Protein AF-A0A9D5PBF5-F1 (afdb_monomer_lite)

pLDDT: mean 70.8, std 23.13, range [36.34, 98.25]

Secondary structure (DSSP, 8-state):
-HHHHHHHHHHHT--HHHHHHHHT--HHHHHHHHTTSSPPPHHHHHHHHHH-TTB-HHHHHH--S-SBTTS-S--------------------------------------------------------------PPPP-S----------HHHHHHHHHTSHHHHHHHHHHHGGGT----EEEEEPTTS-EEEEE----

Structure (mmCIF, N/CA/C/O backbone):
data_AF-A0A9D5PBF5-F1
#
_entry.id   AF-A0A9D5PBF5-F1
#
loop_
_atom_site.group_PDB
_atom_site.id
_atom_site.type_symbol
_atom_site.label_atom_id
_atom_site.label_alt_id
_atom_site.label_comp_id
_atom_site.label_asym_id
_atom_site.label_entity_id
_atom_site.label_seq_id
_atom_site.pdbx_PDB_ins_code
_atom_site.Cartn_x
_atom_site.Cartn_y
_atom_site.Cartn_z
_atom_site.occupancy
_atom_site.B_iso_or_equiv
_atom_site.auth_seq_id
_atom_site.auth_comp_id
_atom_site.auth_asym_id
_atom_site.auth_atom_id
_atom_site.pdbx_PDB_model_num
ATOM 1 N N . MET A 1 1 ? 0.845 6.281 3.495 1.00 92.75 1 MET A N 1
ATOM 2 C CA . MET A 1 1 ? 1.255 4.920 3.068 1.00 92.75 1 MET A CA 1
ATOM 3 C C . MET A 1 1 ? 2.709 4.617 3.415 1.00 92.75 1 MET A C 1
ATOM 5 O O . MET A 1 1 ? 2.925 3.655 4.137 1.00 92.75 1 MET A O 1
ATOM 9 N N . LYS A 1 2 ? 3.688 5.425 2.970 1.00 95.25 2 LYS A N 1
ATOM 10 C CA . LYS A 1 2 ? 5.119 5.223 3.287 1.00 95.25 2 LYS A CA 1
ATOM 11 C C . LYS A 1 2 ? 5.395 4.973 4.778 1.00 95.25 2 LYS A C 1
ATOM 13 O O . LYS A 1 2 ? 6.099 4.031 5.113 1.00 95.25 2 LYS A O 1
ATOM 18 N N . ASP A 1 3 ? 4.752 5.735 5.666 1.00 96.38 3 ASP A N 1
ATOM 19 C CA . ASP A 1 3 ? 4.975 5.634 7.115 1.00 96.38 3 ASP A CA 1
ATOM 20 C C . ASP A 1 3 ? 4.458 4.305 7.678 1.00 96.38 3 ASP A C 1
ATOM 22 O O . ASP A 1 3 ? 5.013 3.763 8.626 1.00 96.38 3 ASP A O 1
ATOM 26 N N . ARG A 1 4 ? 3.426 3.733 7.048 1.00 97.06 4 ARG A N 1
ATOM 27 C CA . ARG A 1 4 ? 2.894 2.414 7.405 1.00 97.06 4 ARG A CA 1
ATOM 28 C C . ARG A 1 4 ? 3.836 1.302 6.963 1.00 97.06 4 ARG A C 1
ATOM 30 O O . ARG A 1 4 ? 4.100 0.407 7.750 1.00 97.06 4 ARG A O 1
ATOM 37 N N . ILE A 1 5 ? 4.402 1.401 5.757 1.00 97.50 5 ILE A N 1
ATOM 38 C CA . ILE A 1 5 ? 5.440 0.470 5.281 1.00 97.50 5 ILE A CA 1
ATOM 39 C C . ILE A 1 5 ? 6.661 0.528 6.204 1.00 97.50 5 ILE A C 1
ATOM 41 O O . ILE A 1 5 ? 7.151 -0.512 6.634 1.00 97.50 5 ILE A O 1
ATOM 45 N N . LYS A 1 6 ? 7.094 1.737 6.580 1.00 97.25 6 LYS A N 1
ATOM 46 C CA . LYS A 1 6 ? 8.179 1.929 7.547 1.00 97.25 6 LYS A CA 1
ATOM 47 C C . LYS A 1 6 ? 7.865 1.266 8.889 1.00 97.25 6 LYS A C 1
ATOM 49 O O . LYS A 1 6 ? 8.702 0.560 9.433 1.00 97.25 6 LYS A O 1
ATOM 54 N N . LYS A 1 7 ? 6.641 1.428 9.390 1.00 97.81 7 LYS A N 1
ATOM 55 C CA . LYS A 1 7 ? 6.214 0.826 10.657 1.00 97.81 7 LYS A CA 1
ATOM 56 C C . LYS A 1 7 ? 6.132 -0.704 10.599 1.00 97.81 7 LYS A C 1
ATOM 58 O O . LYS A 1 7 ? 6.467 -1.353 11.582 1.00 97.81 7 LYS A O 1
ATOM 63 N N . ILE A 1 8 ? 5.748 -1.287 9.460 1.00 97.88 8 ILE A N 1
ATOM 64 C CA . ILE A 1 8 ? 5.826 -2.744 9.233 1.00 97.88 8 ILE A CA 1
ATOM 65 C C . ILE A 1 8 ? 7.289 -3.203 9.247 1.00 97.88 8 ILE A C 1
ATOM 67 O O . ILE A 1 8 ? 7.615 -4.197 9.894 1.00 97.88 8 ILE A O 1
ATOM 71 N N . GLN A 1 9 ? 8.185 -2.461 8.591 1.00 97.00 9 GLN A N 1
ATOM 72 C CA . GLN A 1 9 ? 9.617 -2.756 8.621 1.00 97.00 9 GLN A CA 1
ATOM 73 C C . GLN A 1 9 ? 10.169 -2.712 10.055 1.00 97.00 9 GLN A C 1
ATOM 75 O O . GLN A 1 9 ? 10.830 -3.657 10.481 1.00 97.00 9 GLN A O 1
ATOM 80 N N . GLU A 1 10 ? 9.862 -1.660 10.813 1.00 97.31 10 GLU A N 1
ATOM 81 C CA . GLU A 1 10 ? 10.272 -1.513 12.216 1.00 97.31 10 GLU A CA 1
ATOM 82 C C . GLU A 1 10 ? 9.716 -2.646 13.091 1.00 97.31 10 GLU A C 1
ATOM 84 O O . GLU A 1 10 ? 10.466 -3.250 13.854 1.00 97.31 10 GLU A O 1
ATOM 89 N N . TYR A 1 11 ? 8.435 -2.996 12.925 1.00 96.81 11 TYR A N 1
ATOM 90 C CA . TYR A 1 11 ? 7.797 -4.123 13.614 1.00 96.81 11 TYR A CA 1
ATOM 91 C C . TYR A 1 11 ? 8.493 -5.459 13.327 1.00 96.81 11 TYR A C 1
ATOM 93 O O . TYR A 1 11 ? 8.687 -6.263 14.234 1.00 96.81 11 TYR A O 1
ATOM 101 N N . SER A 1 12 ? 8.918 -5.680 12.080 1.00 95.75 12 SER A N 1
ATOM 102 C CA . SER A 1 12 ? 9.619 -6.907 11.692 1.00 95.75 12 SER A CA 1
ATOM 103 C C . SER A 1 12 ? 11.037 -7.022 12.272 1.00 95.75 12 SER A C 1
ATOM 105 O O . SER A 1 12 ? 11.624 -8.103 12.228 1.00 95.75 12 SER A O 1
ATOM 107 N N . GLY A 1 13 ? 11.615 -5.919 12.767 1.00 96.88 13 GLY A N 1
ATOM 108 C CA . GLY A 1 13 ? 13.002 -5.863 13.239 1.00 96.88 13 GLY A CA 1
ATOM 109 C C . GLY A 1 13 ? 14.053 -6.054 12.137 1.00 96.88 13 GLY A C 1
ATOM 110 O O . GLY A 1 13 ? 15.227 -6.267 12.437 1.00 96.88 13 GLY A O 1
ATOM 111 N N . LEU A 1 14 ? 13.657 -6.004 10.861 1.00 96.62 14 LEU A N 1
ATOM 112 C CA . LEU A 1 14 ? 14.542 -6.259 9.727 1.00 96.62 14 LEU A CA 1
ATOM 113 C C . LEU A 1 14 ? 15.209 -4.973 9.226 1.00 96.62 14 LEU A C 1
ATOM 115 O O . LEU A 1 14 ? 14.581 -3.919 9.082 1.00 96.62 14 LEU A O 1
ATOM 119 N N . SER A 1 15 ? 16.489 -5.081 8.862 1.00 96.94 15 SER A N 1
ATOM 120 C CA . SER A 1 15 ? 17.160 -4.027 8.097 1.00 96.94 15 SER A CA 1
ATOM 121 C C . SER A 1 15 ? 16.508 -3.867 6.719 1.00 96.94 15 SER A C 1
ATOM 123 O O . SER A 1 15 ? 15.856 -4.783 6.214 1.00 96.94 15 SER A O 1
ATOM 125 N N . LEU A 1 16 ? 16.694 -2.707 6.080 1.00 95.94 16 LEU A N 1
ATOM 126 C CA . LEU A 1 16 ? 16.045 -2.396 4.800 1.00 95.94 16 LEU A CA 1
ATOM 127 C C . LEU A 1 16 ? 16.338 -3.448 3.721 1.00 95.94 16 LEU A C 1
ATOM 129 O O . LEU A 1 16 ? 15.433 -3.865 3.005 1.00 95.94 16 LEU A O 1
ATOM 133 N N . GLY A 1 17 ? 17.597 -3.883 3.622 1.00 97.00 17 GLY A N 1
ATOM 134 C CA . GLY A 1 17 ? 18.015 -4.891 2.649 1.00 97.00 17 GLY A CA 1
ATOM 135 C C . GLY A 1 17 ? 17.362 -6.248 2.905 1.00 97.00 17 GLY A C 1
ATOM 136 O O . GLY A 1 17 ? 16.846 -6.862 1.979 1.00 97.00 17 GLY A O 1
ATOM 137 N N . VAL A 1 18 ? 17.305 -6.685 4.167 1.00 98.06 18 VAL A N 1
ATOM 138 C CA . VAL A 1 18 ? 16.679 -7.967 4.525 1.00 98.06 18 VAL A CA 1
ATOM 139 C C . VAL A 1 18 ? 15.167 -7.915 4.318 1.00 98.06 18 VAL A C 1
ATOM 141 O O . VAL A 1 18 ? 14.587 -8.864 3.798 1.00 98.06 18 VAL A O 1
ATOM 144 N N . PHE A 1 19 ? 14.526 -6.797 4.660 1.00 98.25 19 PHE A N 1
ATOM 145 C CA . PHE A 1 19 ? 13.102 -6.585 4.411 1.00 98.25 19 PHE A CA 1
ATOM 146 C C . PHE A 1 19 ? 12.776 -6.620 2.911 1.00 98.25 19 PHE A C 1
ATOM 148 O O . PHE A 1 19 ? 11.822 -7.277 2.495 1.00 98.25 19 PHE A O 1
ATOM 155 N N . ALA A 1 20 ? 13.591 -5.952 2.092 1.00 98.06 20 ALA A N 1
ATOM 156 C CA . ALA A 1 20 ? 13.472 -5.949 0.638 1.00 98.06 20 ALA A CA 1
ATOM 157 C C . ALA A 1 20 ? 13.586 -7.372 0.062 1.00 98.06 20 ALA A C 1
ATOM 159 O O . ALA A 1 20 ? 12.698 -7.814 -0.666 1.00 98.06 20 ALA A O 1
ATOM 160 N N . SER A 1 21 ? 14.608 -8.127 0.474 1.00 97.88 21 SER A N 1
ATOM 161 C CA . SER A 1 21 ? 14.778 -9.524 0.062 1.00 97.88 21 SER A CA 1
ATOM 162 C C . SER A 1 21 ? 13.612 -10.409 0.503 1.00 97.88 21 SER A C 1
ATOM 164 O O . SER A 1 21 ? 13.110 -11.194 -0.296 1.00 97.88 21 SER A O 1
ATOM 166 N N . ARG A 1 22 ? 13.140 -10.259 1.748 1.00 97.81 22 ARG A N 1
ATOM 167 C CA . ARG A 1 22 ? 12.042 -11.069 2.298 1.00 97.81 22 ARG A CA 1
ATOM 168 C C . ARG A 1 22 ? 10.712 -10.817 1.587 1.00 97.81 22 ARG A C 1
ATOM 170 O O . ARG A 1 22 ? 9.952 -11.754 1.396 1.00 97.81 22 ARG A O 1
ATOM 177 N N . THR A 1 23 ? 10.457 -9.573 1.190 1.00 97.69 23 THR A N 1
ATOM 178 C CA . THR A 1 23 ? 9.247 -9.178 0.447 1.00 97.69 23 THR A CA 1
ATOM 179 C C . THR A 1 23 ? 9.376 -9.356 -1.068 1.00 97.69 23 THR A C 1
ATOM 181 O O . THR A 1 23 ? 8.413 -9.137 -1.795 1.00 97.69 23 THR A O 1
ATOM 184 N N . GLY A 1 24 ? 10.558 -9.706 -1.587 1.00 97.19 24 GLY A N 1
ATOM 185 C CA . GLY A 1 24 ? 10.801 -9.783 -3.033 1.00 97.19 24 GLY A CA 1
ATOM 186 C C . GLY A 1 24 ? 10.726 -8.423 -3.747 1.00 97.19 24 GLY A C 1
ATOM 187 O O . GLY A 1 24 ? 10.471 -8.358 -4.953 1.00 97.19 24 GLY A O 1
ATOM 188 N N . ILE A 1 25 ? 10.924 -7.323 -3.016 1.00 97.31 25 ILE A N 1
ATOM 189 C CA . ILE A 1 25 ? 10.938 -5.955 -3.547 1.00 97.31 25 ILE A CA 1
ATOM 190 C C . ILE A 1 25 ? 12.392 -5.505 -3.688 1.00 97.31 25 ILE A C 1
ATOM 192 O O . ILE A 1 25 ? 13.212 -5.716 -2.802 1.00 97.31 25 ILE A O 1
ATOM 196 N N . LYS A 1 26 ? 12.741 -4.822 -4.784 1.00 97.12 26 LYS A N 1
ATOM 197 C CA . LYS A 1 26 ? 14.093 -4.263 -4.951 1.00 97.12 26 LYS A CA 1
ATOM 198 C C . LYS A 1 26 ? 14.381 -3.221 -3.862 1.00 97.12 26 LYS A C 1
ATOM 200 O O . LYS A 1 26 ? 13.619 -2.265 -3.712 1.00 97.12 26 LYS A O 1
ATOM 205 N N . ALA A 1 27 ? 15.523 -3.333 -3.178 1.00 95.81 27 ALA A N 1
ATOM 206 C CA . ALA A 1 27 ? 15.908 -2.424 -2.091 1.00 95.81 27 ALA A CA 1
ATOM 207 C C . ALA A 1 27 ? 15.919 -0.941 -2.510 1.00 95.81 27 ALA A C 1
ATOM 209 O O . ALA A 1 27 ? 15.467 -0.082 -1.756 1.00 95.81 27 ALA A O 1
ATOM 210 N N . ALA A 1 28 ? 16.353 -0.638 -3.740 1.00 95.94 28 ALA A N 1
ATOM 211 C CA . ALA A 1 28 ? 16.300 0.717 -4.293 1.00 95.94 28 ALA A CA 1
ATOM 212 C C . ALA A 1 28 ? 14.859 1.253 -4.389 1.00 95.94 28 ALA A C 1
ATOM 214 O O . ALA A 1 28 ? 14.584 2.376 -3.970 1.00 95.94 28 ALA A O 1
ATOM 215 N N . SER A 1 29 ? 13.920 0.432 -4.874 1.00 95.81 29 SER A N 1
ATOM 216 C CA . SER A 1 29 ? 12.499 0.798 -4.965 1.00 95.81 29 SER A CA 1
ATOM 217 C C . SER A 1 29 ? 11.922 1.101 -3.583 1.00 95.81 29 SER A C 1
ATOM 219 O O . SER A 1 29 ? 11.320 2.157 -3.374 1.00 95.81 29 SER A O 1
ATOM 221 N N . LEU A 1 30 ? 12.197 0.227 -2.612 1.00 96.56 30 LEU A N 1
ATOM 222 C CA . LEU A 1 30 ? 11.758 0.405 -1.234 1.00 96.56 30 LEU A CA 1
ATOM 223 C C . LEU A 1 30 ? 12.365 1.668 -0.595 1.00 96.56 30 LEU A C 1
ATOM 225 O O . LEU A 1 30 ? 11.650 2.437 0.044 1.00 96.56 30 LEU A O 1
ATOM 229 N N . SER A 1 31 ? 13.650 1.944 -0.836 1.00 96.25 31 SER A N 1
ATOM 230 C CA . SER A 1 31 ? 14.322 3.170 -0.380 1.00 96.25 31 SER A CA 1
ATOM 231 C C . SER A 1 31 ? 13.666 4.437 -0.945 1.00 96.25 31 SER A C 1
ATOM 233 O O . SER A 1 31 ? 13.383 5.381 -0.203 1.00 96.25 31 SER A O 1
ATOM 235 N N . HIS A 1 32 ? 13.342 4.462 -2.242 1.00 95.88 32 HIS A N 1
ATOM 236 C CA . HIS A 1 32 ? 12.643 5.600 -2.852 1.00 95.88 32 HIS A CA 1
ATOM 237 C C . HIS A 1 32 ? 11.238 5.817 -2.271 1.00 95.88 32 HIS A C 1
ATOM 239 O O . HIS A 1 32 ? 10.829 6.969 -2.094 1.00 95.88 32 HIS A O 1
ATOM 245 N N . ILE A 1 33 ? 10.523 4.736 -1.941 1.00 96.75 33 ILE A N 1
ATOM 246 C CA . ILE A 1 33 ? 9.205 4.794 -1.289 1.00 96.75 33 ILE A CA 1
ATOM 247 C C . ILE A 1 33 ? 9.321 5.369 0.126 1.00 96.75 33 ILE A C 1
ATOM 249 O O . ILE A 1 33 ? 8.579 6.285 0.487 1.00 96.75 33 ILE A O 1
ATOM 253 N N . LEU A 1 34 ? 10.267 4.873 0.927 1.00 95.25 34 LEU A N 1
ATOM 254 C CA . LEU A 1 34 ? 10.452 5.323 2.311 1.00 95.25 34 LEU A CA 1
ATOM 255 C C . LEU A 1 34 ? 10.921 6.780 2.393 1.00 95.25 34 LEU A C 1
ATOM 257 O O . LEU A 1 34 ? 10.477 7.521 3.270 1.00 95.25 34 LEU A O 1
ATOM 261 N N . ASN A 1 35 ? 11.724 7.224 1.424 1.00 95.12 35 ASN A N 1
ATOM 262 C CA . ASN A 1 35 ? 12.129 8.624 1.288 1.00 95.12 35 ASN A CA 1
ATOM 263 C C . ASN A 1 35 ? 11.031 9.520 0.684 1.00 95.12 35 ASN A C 1
ATOM 265 O O . ASN A 1 35 ? 11.213 10.730 0.570 1.00 95.12 35 ASN A O 1
ATOM 269 N N . GLY A 1 36 ? 9.881 8.954 0.302 1.00 90.88 36 GLY A N 1
ATOM 270 C CA . GLY A 1 36 ? 8.733 9.699 -0.213 1.00 90.88 36 GLY A CA 1
ATOM 271 C C . GLY A 1 36 ? 8.911 10.256 -1.624 1.00 90.88 36 GLY A C 1
ATOM 272 O O . GLY A 1 36 ? 8.131 11.115 -2.023 1.00 90.88 36 GLY A O 1
ATOM 273 N N . ARG A 1 37 ? 9.910 9.779 -2.378 1.00 87.62 37 ARG A N 1
ATOM 274 C CA . ARG A 1 37 ? 10.076 10.147 -3.793 1.00 87.62 37 ARG A CA 1
ATOM 275 C C . ARG A 1 37 ? 9.047 9.436 -4.670 1.00 87.62 37 ARG A C 1
ATOM 277 O O . ARG A 1 37 ? 8.603 10.009 -5.656 1.00 87.62 37 ARG A O 1
ATOM 284 N N . ASN A 1 38 ? 8.637 8.228 -4.266 1.00 89.62 38 ASN A N 1
ATOM 285 C CA . ASN A 1 38 ? 7.687 7.395 -4.997 1.00 89.62 38 ASN A CA 1
ATOM 286 C C . ASN A 1 38 ? 6.535 6.941 -4.089 1.00 89.62 38 ASN A C 1
ATOM 288 O O . ASN A 1 38 ? 6.735 6.652 -2.908 1.00 89.62 38 ASN A O 1
ATOM 292 N N . ASN A 1 39 ? 5.341 6.798 -4.667 1.00 93.00 39 ASN A N 1
ATOM 293 C CA . ASN A 1 39 ? 4.255 6.058 -4.031 1.00 93.00 39 ASN A CA 1
ATOM 294 C C . ASN A 1 39 ? 4.450 4.550 -4.263 1.00 93.00 39 ASN A C 1
ATOM 296 O O . ASN A 1 39 ? 4.899 4.158 -5.342 1.00 93.00 39 ASN A O 1
ATOM 300 N N . PRO A 1 40 ? 4.124 3.696 -3.280 1.00 95.00 40 PRO A N 1
ATOM 301 C CA . PRO A 1 40 ? 4.165 2.255 -3.482 1.00 95.00 40 PRO A CA 1
ATOM 302 C C . PRO A 1 40 ? 3.095 1.836 -4.495 1.00 95.00 40 PRO A C 1
ATOM 304 O O . PRO A 1 40 ? 1.958 2.306 -4.431 1.00 95.00 40 PRO A O 1
ATOM 307 N N . SER A 1 41 ? 3.467 0.950 -5.417 1.00 96.12 41 SER A N 1
ATOM 308 C CA . SER A 1 41 ? 2.527 0.317 -6.342 1.00 96.12 41 SER A CA 1
ATOM 309 C C . SER A 1 41 ? 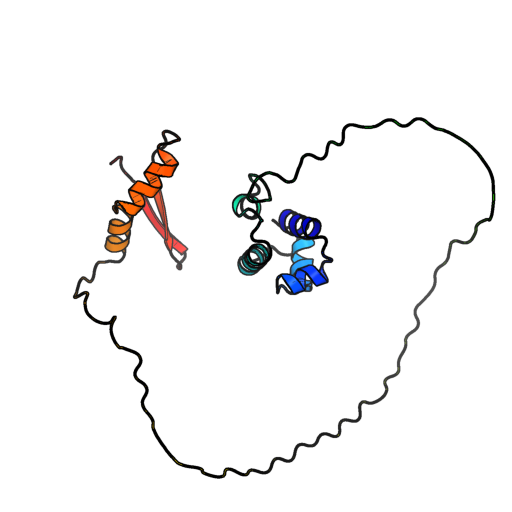1.651 -0.708 -5.619 1.00 96.12 41 SER A C 1
ATOM 311 O O . SER A 1 41 ? 1.953 -1.126 -4.498 1.00 96.12 41 SER A O 1
ATOM 313 N N . LEU A 1 42 ? 0.586 -1.157 -6.286 1.00 96.19 42 LEU A N 1
ATOM 314 C CA . LEU A 1 42 ? -0.234 -2.258 -5.786 1.00 96.19 42 LEU A CA 1
ATOM 315 C C . LEU A 1 42 ? 0.604 -3.524 -5.564 1.00 96.19 42 LEU A C 1
ATOM 317 O O . LEU A 1 42 ? 0.518 -4.105 -4.494 1.00 96.19 42 LEU A O 1
ATOM 321 N N . ASP A 1 43 ? 1.470 -3.893 -6.514 1.00 96.81 43 ASP A N 1
ATOM 322 C CA . ASP A 1 43 ? 2.366 -5.057 -6.393 1.00 96.81 43 ASP A CA 1
ATOM 323 C C . ASP A 1 43 ? 3.240 -4.992 -5.129 1.00 96.81 43 ASP A C 1
ATOM 325 O O . ASP A 1 43 ? 3.353 -5.968 -4.394 1.00 96.81 43 ASP A O 1
ATOM 329 N N . VAL A 1 44 ? 3.793 -3.815 -4.811 1.00 97.12 44 VAL A N 1
ATOM 330 C CA . VAL A 1 44 ? 4.561 -3.608 -3.573 1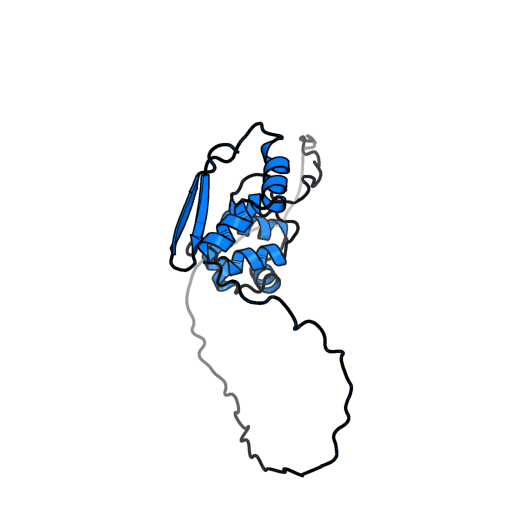.00 97.12 44 VAL A CA 1
ATOM 331 C C . VAL A 1 44 ? 3.694 -3.845 -2.338 1.00 97.12 44 VAL A C 1
ATOM 333 O O . VAL A 1 44 ? 4.115 -4.516 -1.399 1.00 97.12 44 VAL A O 1
ATOM 336 N N . VAL A 1 45 ? 2.488 -3.283 -2.328 1.00 97.31 45 VAL A N 1
ATOM 337 C CA . VAL A 1 45 ? 1.552 -3.414 -1.208 1.00 97.31 45 VAL A CA 1
ATOM 338 C C . VAL A 1 45 ? 1.115 -4.874 -1.024 1.00 97.31 45 VAL A C 1
ATOM 340 O O . VAL A 1 45 ? 1.115 -5.359 0.106 1.00 97.31 45 VAL A O 1
ATOM 343 N N . MET A 1 46 ? 0.824 -5.582 -2.117 1.00 97.69 46 MET A N 1
ATOM 344 C CA . MET A 1 46 ? 0.466 -7.004 -2.114 1.00 97.69 46 MET A CA 1
ATOM 345 C C . MET A 1 46 ? 1.608 -7.865 -1.581 1.00 97.69 46 MET A C 1
ATOM 347 O O . MET A 1 46 ? 1.407 -8.582 -0.608 1.00 97.69 46 MET A O 1
ATOM 351 N N . LYS A 1 47 ? 2.826 -7.710 -2.111 1.00 98.06 47 LYS A N 1
ATOM 352 C CA . LYS A 1 47 ? 4.012 -8.454 -1.652 1.00 98.06 47 LYS A CA 1
ATOM 353 C C . LYS A 1 47 ? 4.304 -8.268 -0.168 1.00 98.06 47 LYS A C 1
ATOM 355 O O . LYS A 1 47 ? 4.649 -9.221 0.531 1.00 98.06 47 LYS A O 1
ATOM 360 N N . ILE A 1 48 ? 4.158 -7.041 0.333 1.00 97.88 48 ILE A N 1
ATOM 361 C CA . ILE A 1 48 ? 4.315 -6.767 1.765 1.00 97.88 48 ILE A CA 1
ATOM 362 C C . ILE A 1 48 ? 3.250 -7.528 2.564 1.00 97.88 48 ILE A C 1
ATOM 364 O O . ILE A 1 48 ? 3.600 -8.195 3.532 1.00 97.88 48 ILE A O 1
ATOM 368 N N . HIS A 1 49 ? 1.979 -7.468 2.166 1.00 96.62 49 HIS A N 1
ATOM 369 C CA . HIS A 1 49 ? 0.906 -8.150 2.894 1.00 96.62 49 HIS A CA 1
ATOM 370 C C . HIS A 1 49 ? 0.993 -9.683 2.794 1.00 96.62 49 HIS A C 1
ATOM 372 O O . HIS A 1 49 ? 0.698 -10.381 3.758 1.00 96.62 49 HIS A O 1
ATOM 378 N N . GLU A 1 50 ? 1.430 -10.227 1.660 1.00 97.31 50 GLU A N 1
ATOM 379 C CA . GLU A 1 50 ? 1.706 -11.662 1.499 1.00 97.31 50 GLU A CA 1
ATOM 380 C C . GLU A 1 50 ? 2.824 -12.131 2.441 1.00 97.31 50 GLU A C 1
ATOM 382 O O . GLU A 1 50 ? 2.763 -13.232 2.983 1.00 97.31 50 GLU A O 1
ATOM 387 N N . THR A 1 51 ? 3.824 -11.276 2.674 1.00 97.88 51 THR A N 1
ATOM 388 C CA . THR A 1 51 ? 4.946 -11.564 3.581 1.00 97.88 51 THR A CA 1
ATOM 389 C C . THR A 1 51 ? 4.568 -11.416 5.059 1.00 97.88 51 THR A C 1
ATOM 391 O O . THR A 1 51 ? 5.127 -12.119 5.903 1.00 97.88 51 THR A O 1
ATOM 394 N N . PHE A 1 52 ? 3.643 -10.503 5.371 1.00 97.12 52 PHE A N 1
ATOM 395 C CA . PHE A 1 52 ? 3.183 -10.180 6.726 1.00 97.12 52 PHE A CA 1
ATOM 396 C C . PHE A 1 52 ? 1.642 -10.255 6.808 1.00 97.12 52 PHE A C 1
ATOM 398 O O . PHE A 1 52 ? 0.979 -9.217 6.919 1.00 97.12 52 PHE A O 1
ATOM 405 N N . PRO A 1 53 ? 1.046 -11.463 6.731 1.00 96.25 53 PRO A N 1
ATOM 406 C CA . PRO A 1 53 ? -0.411 -11.655 6.706 1.00 96.25 53 PRO A CA 1
ATOM 407 C C . PRO A 1 53 ? -1.115 -11.256 8.015 1.00 96.25 53 PRO A C 1
ATOM 409 O O . PRO A 1 53 ? -2.339 -11.105 8.060 1.00 96.25 53 PRO A O 1
ATOM 412 N N . GLU A 1 54 ? -0.359 -11.071 9.096 1.00 96.44 54 GLU A N 1
ATOM 413 C CA . GLU A 1 54 ? -0.840 -10.524 10.360 1.00 96.44 54 GLU A CA 1
ATOM 414 C C . GLU A 1 54 ? -1.203 -9.032 10.277 1.00 96.44 54 GLU A C 1
ATOM 416 O O . GLU A 1 54 ? -1.900 -8.533 11.162 1.00 96.44 54 GLU A O 1
ATOM 421 N N . ILE A 1 55 ? -0.767 -8.313 9.238 1.00 97.12 55 ILE A N 1
ATOM 422 C CA . ILE A 1 55 ? -1.083 -6.895 9.045 1.00 97.12 55 ILE A CA 1
ATOM 423 C C . ILE A 1 55 ? -2.523 -6.730 8.544 1.00 97.12 55 ILE A C 1
ATOM 425 O O . ILE A 1 55 ? -2.987 -7.427 7.650 1.00 97.12 55 ILE A O 1
ATOM 429 N N . SER A 1 56 ? -3.248 -5.762 9.098 1.00 97.50 56 SER A N 1
ATOM 430 C CA . SER A 1 56 ? -4.596 -5.416 8.650 1.00 97.50 56 SER A CA 1
ATOM 431 C C . SER A 1 56 ? -4.579 -4.666 7.326 1.00 97.50 56 SER A C 1
ATOM 433 O O . SER A 1 56 ? -3.954 -3.607 7.205 1.00 97.50 56 SER A O 1
ATOM 435 N N . TRP A 1 57 ? -5.360 -5.157 6.360 1.00 96.00 57 TRP A N 1
ATOM 436 C CA . TRP A 1 57 ? -5.637 -4.445 5.113 1.00 96.00 57 TR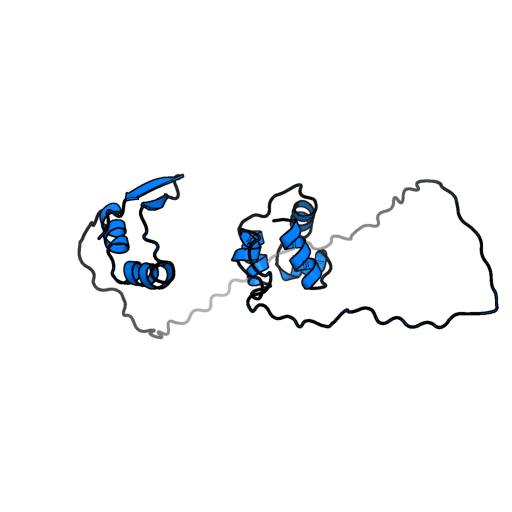P A CA 1
ATOM 437 C C . TRP A 1 57 ? -6.259 -3.069 5.352 1.00 96.00 57 TRP A C 1
ATOM 439 O O . TRP A 1 57 ? -5.892 -2.102 4.685 1.00 96.00 57 TRP A O 1
ATOM 449 N N . GLU A 1 58 ? -7.172 -2.958 6.320 1.00 95.81 58 GLU A N 1
ATOM 450 C CA . GLU A 1 58 ? -7.834 -1.693 6.639 1.00 95.81 58 GLU A CA 1
ATOM 451 C C . GLU A 1 58 ? -6.809 -0.649 7.100 1.00 95.81 58 GLU A C 1
ATOM 453 O O . GLU A 1 58 ? -6.755 0.476 6.586 1.00 95.81 58 GLU A O 1
ATOM 458 N N . TRP A 1 59 ? -5.919 -1.058 8.004 1.00 97.25 59 TRP A N 1
ATOM 459 C CA . TRP A 1 59 ? -4.852 -0.197 8.488 1.00 97.25 59 TRP A CA 1
ATOM 460 C C . TRP A 1 59 ? -3.841 0.122 7.387 1.00 97.25 59 TRP A C 1
ATOM 462 O O . TRP A 1 59 ? -3.465 1.285 7.200 1.00 97.25 59 TRP A O 1
ATOM 472 N N . MET A 1 60 ? -3.434 -0.877 6.606 1.00 96.75 60 MET A N 1
ATOM 473 C CA . MET A 1 60 ? -2.445 -0.702 5.550 1.00 96.75 60 MET A CA 1
ATOM 474 C C . MET A 1 60 ? -2.942 0.219 4.433 1.00 96.75 60 MET A C 1
ATOM 476 O O . MET A 1 60 ? -2.172 1.055 3.958 1.00 96.75 60 MET A O 1
ATOM 480 N N . LEU A 1 61 ? -4.214 0.134 4.039 1.00 95.06 61 LEU A N 1
ATOM 481 C CA . LEU A 1 61 ? -4.775 0.932 2.946 1.00 95.06 61 LEU A CA 1
ATOM 482 C C . LEU A 1 61 ? -5.279 2.290 3.434 1.00 95.06 61 LEU A C 1
ATOM 484 O O . LEU A 1 61 ? -4.794 3.338 2.985 1.00 95.06 61 LEU A O 1
ATOM 488 N N . TYR A 1 62 ? -6.168 2.287 4.424 1.00 94.88 62 TYR A N 1
ATOM 489 C CA . TYR A 1 62 ? -6.897 3.478 4.870 1.00 94.88 62 TYR A CA 1
ATOM 490 C C . TYR A 1 62 ? -6.266 4.141 6.091 1.00 94.88 62 TYR A C 1
ATOM 492 O O . TYR A 1 62 ? -6.411 5.345 6.277 1.00 94.88 62 TYR A O 1
ATOM 500 N N . GLY A 1 63 ? -5.465 3.405 6.866 1.00 93.75 63 GLY A N 1
ATOM 501 C CA . GLY A 1 63 ? -4.782 3.958 8.045 1.00 93.75 63 GLY A CA 1
ATOM 502 C C . GLY A 1 63 ? -5.691 4.025 9.258 1.00 93.75 63 GLY A C 1
ATOM 503 O O . GLY A 1 63 ? -5.359 4.693 10.233 1.00 93.75 63 GLY A O 1
ATOM 504 N N . THR A 1 64 ? -6.830 3.345 9.184 1.00 93.50 64 THR A N 1
ATOM 505 C CA . THR A 1 64 ? -7.815 3.224 10.248 1.00 93.50 64 THR A CA 1
ATOM 506 C C . THR A 1 64 ? -7.683 1.863 10.924 1.00 93.50 64 THR A C 1
ATOM 508 O O . THR A 1 64 ? -7.165 0.911 10.345 1.00 93.50 64 THR A O 1
ATOM 511 N N . GLY A 1 65 ? -8.121 1.774 12.178 1.00 93.56 65 GLY A N 1
ATOM 512 C CA . GLY A 1 65 ? -8.049 0.534 12.948 1.00 93.56 65 GLY A CA 1
ATOM 513 C C . GLY A 1 65 ? -6.647 0.190 13.461 1.00 93.56 65 GLY A C 1
ATOM 514 O O . GLY A 1 65 ? -5.752 1.037 13.538 1.00 93.56 65 GLY A O 1
ATOM 515 N N . THR A 1 66 ? -6.477 -1.065 13.875 1.00 95.38 66 THR A N 1
ATOM 516 C CA . THR A 1 66 ? -5.225 -1.595 14.428 1.00 95.38 66 THR A CA 1
ATOM 517 C C . THR A 1 66 ? -4.331 -2.153 13.330 1.00 95.38 66 THR A C 1
ATOM 519 O O . THR A 1 66 ? -4.812 -2.740 12.367 1.00 95.38 66 THR A O 1
ATOM 522 N N . MET A 1 67 ? -3.013 -2.017 13.501 1.00 95.69 67 MET A N 1
ATOM 523 C CA . MET A 1 67 ? -2.034 -2.543 12.545 1.00 95.69 67 MET A CA 1
ATOM 524 C C . MET A 1 67 ? -2.116 -4.061 12.391 1.00 95.69 67 MET A C 1
ATOM 526 O O . MET A 1 67 ? -1.967 -4.546 11.279 1.00 95.69 67 MET A O 1
ATOM 530 N N . LEU A 1 68 ? -2.353 -4.791 13.483 1.00 96.50 68 LEU A N 1
ATOM 531 C CA . LEU A 1 68 ? -2.404 -6.250 13.492 1.00 96.50 68 LEU A CA 1
ATOM 532 C C . LEU A 1 68 ? -3.850 -6.761 13.505 1.00 96.50 68 LEU A C 1
ATOM 534 O O . LEU A 1 68 ? -4.703 -6.222 14.225 1.00 96.50 68 LEU A O 1
ATOM 538 N N . ASN A 1 69 ? -4.095 -7.827 12.746 1.00 89.62 69 ASN A N 1
ATOM 539 C CA . ASN A 1 69 ? -5.322 -8.617 12.744 1.00 89.62 69 ASN A CA 1
ATOM 540 C C . ASN A 1 69 ? -5.394 -9.403 14.062 1.00 89.62 69 ASN A C 1
ATOM 542 O O . ASN A 1 69 ? -4.745 -10.431 14.211 1.00 89.62 69 ASN A O 1
ATOM 546 N N . GLY A 1 70 ? -6.141 -8.896 15.048 1.00 79.81 70 GLY A N 1
ATOM 547 C CA . GLY A 1 70 ? -6.325 -9.579 16.338 1.00 79.81 70 GLY A CA 1
ATOM 548 C C . GLY A 1 70 ? -6.134 -8.719 17.585 1.00 79.81 70 GLY A C 1
ATOM 549 O O . GLY A 1 70 ? -6.398 -9.204 18.677 1.00 79.81 70 GLY A O 1
ATOM 550 N N . GLY A 1 71 ? -5.734 -7.449 17.451 1.00 61.81 71 GLY A N 1
ATOM 551 C CA . GLY A 1 71 ? -5.907 -6.435 18.501 1.00 61.81 71 GLY A CA 1
ATOM 552 C C . GLY A 1 71 ? -5.314 -6.732 19.887 1.00 61.81 71 GLY A C 1
ATOM 553 O O . GLY A 1 71 ? -5.739 -6.094 20.845 1.00 61.81 71 GLY A O 1
ATOM 554 N N . ASN A 1 72 ? -4.360 -7.657 20.027 1.00 49.50 72 ASN A N 1
ATOM 555 C CA . ASN A 1 72 ? -3.682 -7.891 21.300 1.00 49.50 72 ASN A CA 1
ATOM 556 C C . ASN A 1 72 ? -2.243 -8.364 21.062 1.00 49.50 72 ASN A C 1
ATOM 558 O O . ASN A 1 72 ? -1.973 -9.546 20.875 1.00 49.50 72 ASN A O 1
ATOM 562 N N . VAL A 1 73 ? -1.324 -7.403 21.020 1.00 49.81 73 VAL A N 1
ATOM 563 C CA . VAL A 1 73 ? 0.000 -7.611 21.602 1.00 49.81 73 VAL A CA 1
ATOM 564 C C . VAL A 1 73 ? -0.065 -6.908 22.944 1.00 49.81 73 VAL A C 1
ATOM 566 O O . VAL A 1 73 ? -0.494 -5.755 23.021 1.00 49.81 73 VAL A O 1
ATOM 569 N N . ASP A 1 74 ? 0.232 -7.666 23.983 1.00 43.69 74 ASP A N 1
ATOM 570 C CA . ASP A 1 74 ? -0.039 -7.357 25.372 1.00 43.69 74 ASP A CA 1
ATOM 571 C C . ASP A 1 74 ? 0.330 -5.920 25.765 1.00 43.69 74 ASP A C 1
ATOM 573 O O . ASP A 1 74 ? 1.401 -5.401 25.440 1.00 43.69 74 ASP A O 1
ATOM 577 N N . ASN A 1 75 ? -0.562 -5.297 26.540 1.00 44.03 75 ASN A N 1
ATOM 578 C CA . ASN A 1 75 ? -0.173 -4.268 27.494 1.00 44.03 75 ASN A CA 1
ATOM 579 C C . ASN A 1 75 ? 0.918 -4.865 28.396 1.00 44.03 75 ASN A C 1
ATOM 581 O O . ASN A 1 75 ? 0.616 -5.527 29.385 1.00 44.03 75 ASN A O 1
ATOM 585 N N . VAL A 1 76 ? 2.187 -4.630 28.068 1.00 43.59 76 VAL A N 1
ATOM 586 C CA . VAL A 1 76 ? 3.226 -4.598 29.091 1.00 43.59 76 VAL A CA 1
ATOM 587 C C . VAL A 1 76 ? 3.170 -3.200 29.678 1.00 43.59 76 VAL A C 1
ATOM 589 O O . VAL A 1 76 ? 3.568 -2.218 29.048 1.00 43.59 76 VAL A O 1
ATOM 592 N N . ASP A 1 77 ? 2.586 -3.139 30.870 1.00 45.00 77 ASP A N 1
ATOM 593 C CA . ASP A 1 77 ? 2.590 -2.004 31.775 1.00 45.00 77 ASP A CA 1
ATOM 594 C C . ASP A 1 77 ? 3.920 -1.246 31.722 1.00 45.00 77 ASP A C 1
ATOM 596 O O . ASP A 1 77 ? 4.950 -1.732 32.183 1.00 45.00 77 ASP A O 1
ATOM 600 N N . ASN A 1 78 ? 3.890 -0.013 31.223 1.00 45.62 78 ASN A N 1
ATOM 601 C CA . ASN A 1 78 ? 4.937 0.958 31.508 1.00 45.62 78 ASN A CA 1
ATOM 602 C C . ASN A 1 78 ? 4.311 2.135 32.258 1.00 45.62 78 ASN A C 1
ATOM 604 O O . ASN A 1 78 ? 4.140 3.241 31.744 1.00 45.62 78 ASN A O 1
ATOM 608 N N . LYS A 1 79 ? 3.921 1.855 33.507 1.00 39.47 79 LYS A N 1
ATOM 609 C CA . LYS A 1 79 ? 3.794 2.870 34.555 1.00 39.47 79 LYS A CA 1
ATOM 610 C C . LYS A 1 79 ? 5.184 3.047 35.199 1.00 39.47 79 LYS A C 1
ATOM 612 O O . LYS A 1 79 ? 5.879 2.049 35.380 1.00 39.47 79 LYS A O 1
ATOM 617 N N . PRO A 1 80 ? 5.612 4.276 35.543 1.00 45.03 80 PRO A N 1
ATOM 618 C CA . PRO A 1 80 ? 7.003 4.567 35.873 1.00 45.03 80 PRO A CA 1
ATOM 619 C C . PRO A 1 80 ? 7.366 3.949 37.223 1.00 45.03 80 PRO A C 1
ATOM 621 O O . PRO A 1 80 ? 6.717 4.246 38.227 1.00 45.03 80 PRO A O 1
ATOM 624 N N . VAL A 1 81 ? 8.407 3.120 37.257 1.00 40.62 81 VAL A N 1
ATOM 625 C CA . VAL A 1 81 ? 9.057 2.737 38.512 1.00 40.62 81 VAL A CA 1
ATOM 626 C C . VAL A 1 81 ? 10.202 3.711 38.748 1.00 40.62 81 VAL A C 1
ATOM 628 O O . VAL A 1 81 ? 11.254 3.643 38.117 1.00 40.62 81 VAL A O 1
ATOM 631 N N . GLU A 1 82 ? 9.956 4.649 39.658 1.00 45.94 82 GLU A N 1
ATOM 632 C CA . GLU A 1 82 ? 10.991 5.398 40.357 1.00 45.94 82 GLU A CA 1
ATOM 633 C C . GLU A 1 82 ? 11.897 4.417 41.110 1.00 45.94 82 GLU A C 1
ATOM 635 O O . GLU A 1 82 ? 11.454 3.704 42.010 1.00 45.94 82 GLU A O 1
ATOM 640 N N . SER A 1 83 ? 13.187 4.421 40.794 1.00 40.56 83 SER A N 1
ATOM 641 C CA . SER A 1 83 ? 14.214 3.881 41.680 1.00 40.56 83 SER A CA 1
ATOM 642 C C . SER A 1 83 ? 15.256 4.960 41.942 1.00 40.56 83 SER A C 1
ATOM 644 O O . SER A 1 83 ? 16.196 5.160 41.174 1.00 40.56 83 SER A O 1
ATOM 646 N N . ASN A 1 84 ? 15.051 5.663 43.054 1.00 41.88 84 ASN A N 1
ATOM 647 C CA . ASN A 1 84 ? 16.056 6.466 43.733 1.00 41.88 84 ASN A CA 1
ATOM 648 C C . ASN A 1 84 ? 17.180 5.557 44.250 1.00 41.88 84 ASN A C 1
ATOM 650 O O . ASN A 1 84 ? 16.975 4.901 45.265 1.00 41.88 84 ASN A O 1
ATOM 654 N N . ILE A 1 85 ? 18.364 5.573 43.630 1.00 38.38 85 ILE A N 1
ATOM 655 C CA . ILE A 1 85 ? 19.647 5.529 44.355 1.00 38.38 85 ILE A CA 1
ATOM 656 C C . ILE A 1 85 ? 20.668 6.374 43.570 1.00 38.38 85 ILE A C 1
ATOM 658 O O . ILE A 1 85 ? 21.002 6.075 42.428 1.00 38.38 85 ILE A O 1
ATOM 662 N N . ALA A 1 86 ? 21.200 7.407 44.214 1.00 40.06 86 ALA A N 1
ATOM 663 C CA . ALA A 1 86 ? 22.413 8.139 43.840 1.00 40.06 86 ALA A CA 1
ATOM 664 C C . ALA A 1 86 ? 23.300 8.247 45.105 1.00 40.06 86 ALA A C 1
ATOM 666 O O . ALA A 1 86 ? 22.747 8.118 46.200 1.00 40.06 86 ALA A O 1
ATOM 667 N N . PRO A 1 87 ? 24.592 8.646 45.051 1.00 50.12 87 PRO A N 1
ATOM 668 C CA . PRO A 1 87 ? 25.637 8.455 44.025 1.00 50.12 87 PRO A CA 1
ATOM 669 C C . PRO A 1 87 ? 27.041 8.058 44.601 1.00 50.12 87 PRO A C 1
ATOM 671 O O . PRO A 1 87 ? 27.254 8.078 45.810 1.00 50.12 87 PRO A O 1
ATOM 674 N N . SER A 1 88 ? 28.031 7.899 43.690 1.00 36.59 88 SER A N 1
ATOM 675 C CA . SER A 1 88 ? 29.482 8.260 43.818 1.00 36.59 88 SER A CA 1
ATOM 676 C C . SER A 1 88 ? 30.505 7.212 44.343 1.00 36.59 88 SER A C 1
ATOM 678 O O . SER A 1 88 ? 30.114 6.367 45.141 1.00 36.59 88 SER A O 1
ATOM 680 N N . PRO A 1 89 ? 31.848 7.345 44.116 1.00 51.09 89 PRO A N 1
ATOM 681 C CA . PRO A 1 89 ? 32.647 7.800 42.943 1.00 51.09 89 PRO A CA 1
ATOM 682 C C . PRO A 1 89 ? 33.931 6.953 42.629 1.00 51.09 89 PRO A C 1
ATOM 684 O O . PRO A 1 89 ? 34.345 6.118 43.425 1.00 51.09 89 PRO A O 1
ATOM 687 N N . ASN A 1 90 ? 34.641 7.352 41.548 1.00 41.84 90 ASN A N 1
ATOM 688 C CA . ASN A 1 90 ? 36.093 7.202 41.233 1.00 41.84 90 ASN A CA 1
ATOM 689 C C . ASN A 1 90 ? 36.569 5.886 40.553 1.00 41.84 90 ASN A C 1
ATOM 691 O O . ASN A 1 90 ? 36.223 4.811 41.009 1.00 41.84 90 ASN A O 1
ATOM 695 N N . GLN A 1 91 ? 37.432 5.859 39.516 1.00 44.78 91 GLN A N 1
ATOM 696 C CA . GLN A 1 91 ? 38.179 6.895 38.772 1.00 44.78 91 GLN A CA 1
ATOM 697 C C . GLN A 1 91 ? 38.910 6.295 37.525 1.00 44.78 91 GLN A C 1
ATOM 699 O O . GLN A 1 91 ? 39.413 5.182 37.618 1.00 44.78 91 GLN A O 1
ATOM 704 N N . THR A 1 92 ? 39.018 7.102 36.446 1.00 40.50 92 THR A N 1
ATOM 705 C CA . THR A 1 92 ? 40.154 7.298 35.477 1.00 40.50 92 THR A CA 1
ATOM 706 C C . THR A 1 92 ? 40.595 6.118 34.573 1.00 40.50 92 THR A C 1
ATOM 708 O O . THR A 1 92 ? 40.884 5.034 35.049 1.00 40.50 92 THR A O 1
ATOM 711 N N . ASN A 1 93 ? 40.659 6.234 33.233 1.00 50.16 93 ASN A N 1
ATOM 712 C CA . ASN A 1 93 ? 41.482 7.144 32.404 1.00 50.16 93 ASN A CA 1
ATOM 713 C C . ASN A 1 93 ? 40.756 7.543 31.097 1.00 50.16 93 ASN A C 1
ATOM 715 O O . ASN A 1 93 ? 40.220 6.681 30.413 1.00 50.16 93 ASN A O 1
ATOM 719 N N . ARG A 1 94 ? 40.498 8.838 30.852 1.00 39.34 94 ARG A N 1
ATOM 720 C CA . ARG A 1 94 ? 41.275 9.861 30.096 1.00 39.34 94 ARG A CA 1
ATOM 721 C C . ARG A 1 94 ? 41.494 9.558 28.594 1.00 39.34 94 ARG A C 1
ATOM 723 O O . ARG A 1 94 ? 42.271 8.663 28.307 1.00 39.34 94 ARG A O 1
ATOM 730 N N . THR A 1 95 ? 40.711 10.091 27.639 1.00 42.47 95 THR A N 1
ATOM 731 C CA . THR A 1 95 ? 40.619 11.429 26.963 1.00 42.47 95 THR A CA 1
ATOM 732 C C . THR A 1 95 ? 41.532 11.618 25.721 1.00 42.47 95 THR A C 1
ATOM 734 O O . THR A 1 95 ? 42.690 11.222 25.760 1.00 42.47 95 THR A O 1
ATOM 737 N N . ILE A 1 96 ? 41.013 12.396 24.743 1.00 40.97 96 ILE A N 1
ATOM 738 C CA . ILE A 1 96 ? 41.668 13.249 23.705 1.00 40.97 96 ILE A CA 1
ATOM 739 C C . ILE A 1 96 ? 42.212 12.474 22.478 1.00 40.97 96 ILE A C 1
ATOM 741 O O . ILE A 1 96 ? 43.058 11.612 22.649 1.00 40.97 96 ILE A O 1
ATOM 745 N N . PHE A 1 97 ? 41.777 12.665 21.222 1.00 50.12 97 PHE A N 1
ATOM 746 C CA . PHE A 1 97 ? 41.614 13.912 20.458 1.00 50.12 97 PHE A CA 1
ATOM 747 C C . PHE A 1 97 ? 40.550 13.817 19.344 1.00 50.12 97 PHE A C 1
ATOM 749 O O . PHE A 1 97 ? 40.471 12.817 18.636 1.00 50.12 97 PHE A O 1
ATOM 756 N N . ASP A 1 98 ? 39.799 14.912 19.189 1.00 43.31 98 ASP A N 1
ATOM 757 C CA . ASP A 1 98 ? 39.040 15.309 17.997 1.00 43.31 98 ASP A CA 1
ATOM 758 C C . ASP A 1 98 ? 39.947 15.950 16.926 1.00 43.31 98 ASP A C 1
ATOM 760 O O . ASP A 1 98 ? 40.980 16.533 17.265 1.00 43.31 98 ASP A O 1
ATOM 764 N N . ASN A 1 99 ? 39.423 15.972 15.688 1.00 42.91 99 ASN A N 1
ATOM 765 C CA . ASN A 1 99 ? 39.809 16.767 14.505 1.00 42.91 99 ASN A CA 1
ATOM 766 C C . ASN A 1 99 ? 41.159 16.403 13.844 1.00 42.91 99 ASN A C 1
ATOM 768 O O . ASN A 1 99 ? 42.132 16.100 14.513 1.00 42.91 99 ASN A O 1
ATOM 772 N N . ASP A 1 100 ? 41.326 16.402 12.522 1.00 40.44 100 ASP A N 1
ATOM 773 C CA . ASP A 1 100 ? 40.771 17.278 11.490 1.00 40.44 100 ASP A CA 1
ATOM 774 C C . ASP A 1 100 ? 40.923 16.613 10.099 1.00 40.44 100 ASP A C 1
ATOM 776 O O . ASP A 1 100 ? 41.699 15.677 9.915 1.00 40.44 100 ASP A O 1
ATOM 780 N N . SER A 1 101 ? 40.157 17.143 9.151 1.00 44.62 101 SER A N 1
ATOM 781 C CA . SER A 1 101 ? 40.207 17.085 7.685 1.00 44.62 101 SER A CA 1
ATOM 782 C C . SER A 1 101 ? 41.498 16.589 7.004 1.00 44.62 101 SER A C 1
ATOM 784 O O . SER A 1 101 ? 42.592 16.981 7.397 1.00 44.62 101 SER A O 1
ATOM 786 N N . VAL A 1 102 ? 41.345 15.904 5.854 1.00 41.12 102 VAL A N 1
ATOM 787 C CA . VAL A 1 102 ? 41.835 16.312 4.506 1.00 41.12 102 VAL A CA 1
ATOM 788 C C . VAL A 1 102 ? 42.035 15.105 3.554 1.00 41.12 102 VAL A C 1
ATOM 790 O O . VAL A 1 102 ? 42.819 14.214 3.840 1.00 41.12 102 VAL A O 1
ATOM 793 N N . LYS A 1 103 ? 41.363 15.218 2.391 1.00 39.69 103 LYS A N 1
ATOM 794 C CA . LYS A 1 103 ? 41.655 14.766 1.004 1.00 39.69 103 LYS A CA 1
ATOM 795 C C . LYS A 1 103 ? 41.658 13.286 0.588 1.00 39.69 103 LYS A C 1
ATOM 797 O O . LYS A 1 103 ? 42.373 12.457 1.124 1.00 39.69 103 LYS A O 1
ATOM 802 N N . GLU A 1 104 ? 40.845 13.057 -0.454 1.00 50.62 104 GLU A N 1
ATOM 803 C CA . GLU A 1 104 ? 41.215 12.519 -1.778 1.00 50.62 104 GLU A CA 1
ATOM 804 C C . GLU A 1 104 ? 42.564 11.802 -1.862 1.00 50.62 104 GLU A C 1
ATOM 806 O O . GLU A 1 104 ? 43.587 12.474 -1.814 1.00 50.62 104 GLU A O 1
ATOM 811 N N . GLU A 1 105 ? 42.537 10.496 -2.142 1.00 48.12 105 GLU A N 1
ATOM 812 C CA . GLU A 1 105 ? 43.467 9.873 -3.089 1.00 48.12 105 GLU A CA 1
ATOM 813 C C . GLU A 1 105 ? 42.733 8.801 -3.908 1.00 48.12 105 GLU A C 1
ATOM 815 O O . GLU A 1 105 ? 41.975 7.979 -3.382 1.00 48.12 105 GLU A O 1
ATOM 820 N N . GLU A 1 106 ? 42.933 8.906 -5.220 1.00 46.16 106 GLU A N 1
ATOM 821 C CA . GLU A 1 106 ? 42.655 7.914 -6.251 1.00 46.16 106 GLU A CA 1
ATOM 822 C C . GLU A 1 106 ? 43.332 6.584 -5.914 1.00 46.16 106 GLU A C 1
ATOM 824 O O . GLU A 1 106 ? 44.473 6.555 -5.463 1.00 46.16 106 GLU A O 1
ATOM 829 N N . PHE A 1 107 ? 42.659 5.479 -6.219 1.00 50.72 107 PHE A N 1
ATOM 830 C CA . PHE A 1 107 ? 43.335 4.215 -6.484 1.00 50.72 107 PHE A CA 1
ATOM 831 C C . PHE A 1 107 ? 42.881 3.742 -7.861 1.00 50.72 107 PHE A C 1
ATOM 833 O O . PHE A 1 107 ? 41.855 3.076 -8.007 1.00 50.72 107 PHE A O 1
ATOM 840 N N . GLU A 1 108 ? 43.632 4.178 -8.870 1.00 50.16 108 GLU A N 1
ATOM 841 C CA . GLU A 1 108 ? 43.863 3.387 -10.073 1.00 50.16 108 GLU A CA 1
ATOM 842 C C . GLU A 1 108 ? 44.640 2.132 -9.653 1.00 50.16 108 GLU A C 1
ATOM 844 O O . GLU A 1 108 ? 45.626 2.229 -8.925 1.00 50.16 108 GLU A O 1
ATOM 849 N N . ASP A 1 109 ? 44.123 0.959 -10.005 1.00 50.03 109 ASP A N 1
ATOM 850 C CA . ASP A 1 109 ? 44.850 -0.053 -10.780 1.00 50.03 109 ASP A CA 1
ATOM 851 C C . ASP A 1 109 ? 44.007 -1.335 -10.837 1.00 50.03 109 ASP A C 1
ATOM 853 O O . ASP A 1 109 ? 43.717 -1.987 -9.829 1.00 50.03 109 ASP A O 1
ATOM 857 N N . GLU A 1 110 ? 43.588 -1.671 -12.059 1.00 57.03 110 GLU A N 1
ATOM 858 C CA . GLU A 1 110 ? 43.156 -3.016 -12.432 1.00 57.03 110 GLU A CA 1
ATOM 859 C C . GLU A 1 110 ? 44.250 -4.042 -12.110 1.00 57.03 110 GLU A C 1
ATOM 861 O O . GLU A 1 110 ? 45.446 -3.747 -12.157 1.00 57.03 110 GLU A O 1
ATOM 866 N N . PRO A 1 111 ? 43.844 -5.295 -11.876 1.00 55.19 111 PRO A N 1
ATOM 867 C CA . PRO A 1 111 ? 44.433 -6.318 -12.733 1.00 55.19 111 PRO A CA 1
ATOM 868 C C . PRO A 1 111 ? 43.387 -7.222 -13.404 1.00 55.19 111 PRO A C 1
ATOM 870 O O . PRO A 1 111 ? 42.582 -7.877 -12.743 1.00 55.19 111 PRO A O 1
ATOM 873 N N . GLU A 1 112 ? 43.447 -7.193 -14.738 1.00 47.22 112 GLU A N 1
ATOM 874 C CA . GLU A 1 112 ? 43.309 -8.279 -15.722 1.00 47.22 112 GLU A CA 1
ATOM 875 C C . GLU A 1 112 ? 42.546 -9.542 -15.269 1.00 47.22 112 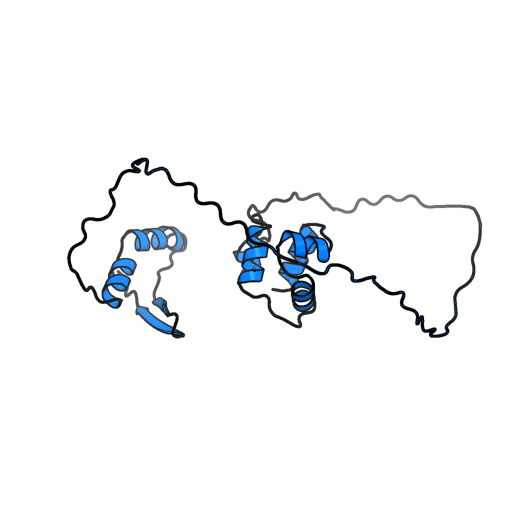GLU A C 1
ATOM 877 O O . GLU A 1 112 ? 43.049 -10.379 -14.519 1.00 47.22 112 GLU A O 1
ATOM 882 N N . LEU A 1 113 ? 41.326 -9.706 -15.794 1.00 54.25 113 LEU A N 1
ATOM 883 C CA . LEU A 1 113 ? 40.644 -10.998 -15.862 1.00 54.25 113 LEU A CA 1
ATOM 884 C C . LEU A 1 113 ? 41.095 -11.718 -17.136 1.00 54.25 113 LEU A C 1
ATOM 886 O O . LEU A 1 113 ? 40.790 -11.261 -18.237 1.00 54.25 113 LEU A O 1
ATOM 890 N N . ASP A 1 114 ? 41.780 -12.847 -16.964 1.00 50.00 114 ASP A N 1
ATOM 891 C CA . ASP A 1 114 ? 42.012 -13.833 -18.018 1.00 50.00 114 ASP A CA 1
ATOM 892 C C . ASP A 1 114 ? 40.656 -14.397 -18.490 1.00 50.00 114 ASP A C 1
ATOM 894 O O . ASP A 1 114 ? 40.015 -15.198 -17.801 1.00 50.00 114 ASP A O 1
ATOM 898 N N . ASP A 1 115 ? 40.205 -13.931 -19.654 1.00 43.69 115 ASP A N 1
ATOM 899 C CA . ASP A 1 115 ? 39.082 -14.470 -20.421 1.00 43.69 115 ASP A CA 1
ATOM 900 C C . ASP A 1 115 ? 39.622 -15.501 -21.418 1.00 43.69 115 ASP A C 1
ATOM 902 O O . ASP A 1 115 ? 40.004 -15.158 -22.532 1.00 43.69 115 ASP A O 1
ATOM 906 N N . ASP A 1 116 ? 39.686 -16.762 -20.992 1.00 46.78 116 ASP A N 1
ATOM 907 C CA . ASP A 1 116 ? 39.870 -17.912 -21.881 1.00 46.78 116 ASP A CA 1
ATOM 908 C C . ASP A 1 116 ? 38.739 -18.921 -21.620 1.00 46.78 116 ASP A C 1
ATOM 910 O O . ASP A 1 116 ? 38.915 -19.962 -20.978 1.00 46.78 116 ASP A O 1
ATOM 914 N N . THR A 1 117 ? 37.547 -18.624 -22.138 1.00 47.50 117 THR A N 1
ATOM 915 C CA . THR A 1 117 ? 36.590 -19.674 -22.512 1.00 47.50 117 THR A CA 1
ATOM 916 C C . THR A 1 117 ? 36.105 -19.456 -23.935 1.00 47.50 117 THR A C 1
ATOM 918 O O . THR A 1 117 ? 35.000 -18.967 -24.157 1.00 47.50 117 THR A O 1
ATOM 921 N N . ASP A 1 118 ? 36.923 -19.876 -24.899 1.00 47.81 118 ASP A N 1
ATOM 922 C CA . ASP A 1 118 ? 36.435 -20.170 -26.241 1.00 47.81 118 ASP A CA 1
ATOM 923 C C . ASP A 1 118 ? 35.743 -21.538 -26.248 1.00 47.81 118 ASP A C 1
ATOM 925 O O . ASP A 1 118 ? 36.343 -22.616 -26.222 1.00 47.81 118 ASP A O 1
ATOM 929 N N . ASP A 1 119 ? 34.422 -21.416 -26.247 1.00 44.34 119 ASP A N 1
ATOM 930 C CA . ASP A 1 119 ? 33.413 -22.331 -26.747 1.00 44.34 119 ASP A CA 1
ATOM 931 C C . ASP A 1 119 ? 33.781 -22.893 -28.134 1.00 44.34 119 ASP A C 1
ATOM 933 O O . ASP A 1 119 ? 33.888 -22.164 -29.121 1.00 44.34 119 ASP A O 1
ATOM 937 N N . VAL A 1 120 ? 33.922 -24.217 -28.223 1.00 49.62 120 VAL A N 1
ATOM 938 C CA . VAL A 1 120 ? 33.752 -24.953 -29.479 1.00 49.62 120 VAL A CA 1
ATOM 939 C C . VAL A 1 120 ? 32.743 -26.060 -29.220 1.00 49.62 120 VAL A C 1
ATOM 941 O O . VAL A 1 120 ? 33.050 -27.083 -28.604 1.00 49.62 120 VAL A O 1
ATOM 944 N N . GLY A 1 121 ? 31.524 -25.821 -29.696 1.00 38.50 121 GLY A N 1
ATOM 945 C CA . GLY A 1 121 ? 30.513 -26.844 -29.874 1.00 38.50 121 GLY A CA 1
ATOM 946 C C . GLY A 1 121 ? 30.951 -27.902 -30.885 1.00 38.50 121 GLY A C 1
ATOM 947 O O . GLY A 1 121 ? 31.597 -27.595 -31.885 1.00 38.50 121 GLY A O 1
ATOM 948 N N . ASP A 1 122 ? 30.561 -29.144 -30.613 1.00 45.50 122 ASP A N 1
ATOM 949 C CA . ASP A 1 122 ? 30.339 -30.153 -31.646 1.00 45.50 122 ASP A CA 1
ATOM 950 C C . ASP A 1 122 ? 29.228 -31.113 -31.179 1.00 45.50 122 ASP A C 1
ATOM 952 O O . ASP A 1 122 ? 29.376 -31.941 -30.273 1.00 45.50 122 ASP A O 1
ATOM 956 N N . ASP A 1 123 ? 28.051 -30.839 -31.722 1.00 44.03 123 ASP A N 1
ATOM 957 C CA . ASP A 1 123 ? 27.031 -31.752 -32.214 1.00 44.03 123 ASP A CA 1
ATOM 958 C C . ASP A 1 123 ? 27.267 -33.256 -31.994 1.00 44.03 123 ASP A C 1
ATOM 960 O O . ASP A 1 123 ? 28.106 -33.894 -32.617 1.00 44.03 123 ASP A O 1
ATOM 964 N N . ASN A 1 124 ? 26.376 -33.880 -31.217 1.00 47.81 124 ASN A N 1
ATOM 965 C CA . ASN A 1 124 ? 25.979 -35.268 -31.454 1.00 47.81 124 ASN A CA 1
ATOM 966 C C . ASN A 1 124 ? 24.510 -35.477 -31.070 1.00 47.81 124 ASN A C 1
ATOM 968 O O . ASN A 1 124 ? 24.161 -35.824 -29.941 1.00 47.81 124 ASN A O 1
ATOM 972 N N . ILE A 1 125 ? 23.645 -35.259 -32.062 1.00 40.69 125 ILE A N 1
ATOM 973 C CA . ILE A 1 125 ? 22.280 -35.781 -32.100 1.00 40.69 125 ILE A CA 1
ATOM 974 C C . ILE A 1 125 ? 22.395 -37.287 -32.342 1.00 40.69 125 ILE A C 1
ATOM 976 O O . ILE A 1 125 ? 22.873 -37.713 -33.392 1.00 40.69 125 ILE A O 1
ATOM 980 N N . VAL A 1 126 ? 21.948 -38.090 -31.378 1.00 43.06 126 VAL A N 1
ATOM 981 C CA . VAL A 1 126 ? 21.750 -39.529 -31.567 1.00 43.06 126 VAL A CA 1
ATOM 982 C C . VAL A 1 126 ? 20.282 -39.833 -31.305 1.00 43.06 126 VAL A C 1
ATOM 984 O O . VAL A 1 126 ? 19.795 -39.706 -30.182 1.00 43.06 126 VAL A O 1
ATOM 987 N N . ASP A 1 127 ? 19.586 -40.192 -32.380 1.00 41.91 127 ASP A N 1
ATOM 988 C CA . ASP A 1 127 ? 18.219 -40.696 -32.393 1.00 41.91 127 ASP A CA 1
ATOM 989 C C . ASP A 1 127 ? 18.074 -41.918 -31.477 1.00 41.91 127 ASP A C 1
ATOM 991 O O . ASP A 1 127 ? 18.728 -42.944 -31.685 1.00 41.91 127 ASP A O 1
ATOM 995 N N . ILE A 1 128 ? 17.166 -41.844 -30.500 1.00 45.12 128 ILE A N 1
ATOM 996 C CA . ILE A 1 128 ? 16.604 -43.028 -29.844 1.00 45.12 128 ILE A CA 1
ATOM 997 C C . ILE A 1 128 ? 15.083 -42.880 -29.813 1.00 45.12 128 ILE A C 1
ATOM 999 O O . ILE A 1 128 ? 14.508 -42.089 -29.069 1.00 45.12 128 ILE A O 1
ATOM 1003 N N . ASP A 1 129 ? 14.471 -43.661 -30.692 1.00 41.75 129 ASP A N 1
ATOM 1004 C CA . ASP A 1 129 ? 13.044 -43.925 -30.829 1.00 41.75 129 ASP A CA 1
ATOM 1005 C C . ASP A 1 129 ? 12.509 -44.758 -29.633 1.00 41.75 129 ASP A C 1
ATOM 1007 O O . ASP A 1 129 ? 13.295 -45.311 -28.859 1.00 41.75 129 ASP A O 1
ATOM 1011 N N . VAL A 1 130 ? 11.181 -44.966 -29.591 1.00 40.94 130 VAL A N 1
ATOM 1012 C CA . VAL A 1 130 ? 10.398 -45.932 -28.763 1.00 40.94 130 VAL A CA 1
ATOM 1013 C C . VAL A 1 130 ? 9.743 -45.337 -27.477 1.00 40.94 130 VAL A C 1
ATOM 1015 O O . VAL A 1 130 ? 10.394 -44.649 -26.702 1.00 40.94 130 VAL A O 1
ATOM 1018 N N . PRO A 1 131 ? 8.473 -45.664 -27.123 1.00 39.81 131 PRO A N 1
ATOM 1019 C CA . PRO A 1 131 ? 7.200 -45.394 -27.795 1.00 39.81 131 PRO A CA 1
ATOM 1020 C C . PRO A 1 131 ? 6.130 -44.797 -26.824 1.00 39.81 131 PRO A C 1
ATOM 1022 O O . PRO A 1 131 ? 6.297 -44.703 -25.609 1.00 39.81 131 PRO A O 1
ATOM 1025 N N . LYS A 1 132 ? 4.951 -44.458 -27.363 1.00 42.53 132 LYS A N 1
ATOM 1026 C CA . LYS A 1 132 ? 3.731 -44.076 -26.620 1.00 42.53 132 LYS A CA 1
ATOM 1027 C C . LYS A 1 132 ? 3.357 -45.075 -25.513 1.00 42.53 132 LYS A C 1
ATOM 1029 O O . LYS A 1 132 ? 3.111 -46.240 -25.815 1.00 42.53 132 LYS A O 1
ATOM 1034 N N . THR A 1 133 ? 3.120 -44.582 -24.294 1.00 36.81 133 THR A N 1
ATOM 1035 C CA . THR A 1 133 ? 2.203 -45.229 -23.340 1.00 36.81 133 THR A CA 1
ATOM 1036 C C . THR A 1 133 ? 1.239 -44.199 -22.759 1.00 36.81 133 THR A C 1
ATOM 1038 O O . THR A 1 133 ? 1.621 -43.121 -22.319 1.00 36.81 133 THR A O 1
ATOM 1041 N N . VAL A 1 134 ? -0.037 -44.550 -22.858 1.00 46.72 134 VAL A N 1
ATOM 1042 C CA . VAL A 1 134 ? -1.229 -43.813 -22.452 1.00 46.72 134 VAL A CA 1
ATOM 1043 C C . VAL A 1 134 ? -1.438 -43.994 -20.950 1.00 46.72 134 VAL A C 1
ATOM 1045 O O . VAL A 1 134 ? -1.619 -45.127 -20.515 1.00 46.72 134 VAL A O 1
ATOM 1048 N N . GLU A 1 135 ? -1.539 -42.907 -20.186 1.00 40.56 135 GLU A N 1
ATOM 1049 C CA . GLU A 1 135 ? -2.269 -42.915 -18.914 1.00 40.56 135 GLU A CA 1
ATOM 1050 C C . GLU A 1 135 ? -3.339 -41.818 -18.914 1.00 40.56 135 GLU A C 1
ATOM 1052 O O . GLU A 1 135 ? -3.085 -40.627 -19.080 1.00 40.56 135 GLU A O 1
ATOM 1057 N N . ARG A 1 136 ? -4.583 -42.290 -18.811 1.00 41.09 136 ARG A N 1
ATOM 1058 C CA . ARG A 1 136 ? -5.835 -41.537 -18.759 1.00 41.09 136 ARG A CA 1
ATOM 1059 C C . ARG A 1 136 ? -5.939 -40.777 -17.435 1.00 41.09 136 ARG A C 1
ATOM 1061 O O . ARG A 1 136 ? -6.068 -41.410 -16.393 1.00 41.09 136 ARG A O 1
ATOM 1068 N N . ALA A 1 137 ? -6.055 -39.453 -17.499 1.00 40.66 137 ALA A N 1
ATOM 1069 C CA . ALA A 1 137 ? -6.779 -38.674 -16.494 1.00 40.66 137 ALA A CA 1
ATOM 1070 C C . ALA A 1 137 ? -8.226 -38.447 -16.987 1.00 40.66 137 ALA A C 1
ATOM 1072 O O . ALA A 1 137 ? -8.429 -38.219 -18.185 1.00 40.66 137 ALA A O 1
ATOM 1073 N N . PRO A 1 138 ? -9.245 -38.570 -16.119 1.00 43.50 138 PRO A N 1
ATOM 1074 C CA . PRO A 1 138 ? -10.640 -38.591 -16.534 1.00 43.50 138 PRO A CA 1
ATOM 1075 C C . PRO A 1 138 ? -11.119 -37.221 -17.022 1.00 43.50 138 PRO A C 1
ATOM 1077 O O . PRO A 1 138 ? -11.057 -36.213 -16.323 1.00 43.50 138 PRO A O 1
ATOM 1080 N N . SER A 1 139 ? -11.647 -37.239 -18.241 1.00 43.59 139 SER A N 1
ATOM 1081 C CA . SER A 1 139 ? -12.536 -36.244 -18.825 1.00 43.59 139 SER A CA 1
ATOM 1082 C C . SER A 1 139 ? -13.807 -36.158 -17.982 1.00 43.59 139 SER A C 1
ATOM 1084 O O . SER A 1 139 ? -14.417 -37.195 -17.732 1.00 43.59 139 SER A O 1
ATOM 1086 N N . ASN A 1 140 ? -14.179 -34.950 -17.548 1.00 43.31 140 ASN A N 1
ATOM 1087 C CA . ASN A 1 140 ? -15.556 -34.432 -17.514 1.00 43.31 140 ASN A CA 1
ATOM 1088 C C . ASN A 1 140 ? -15.587 -33.093 -16.766 1.00 43.31 140 ASN A C 1
ATOM 1090 O O . ASN A 1 140 ? -15.524 -33.085 -15.544 1.00 43.31 140 ASN A O 1
ATOM 1094 N N . LEU A 1 141 ? -15.712 -31.982 -17.501 1.00 39.19 141 LEU A N 1
ATOM 1095 C CA . LEU A 1 141 ? -16.349 -30.726 -17.052 1.00 39.19 141 LEU A CA 1
ATOM 1096 C C . LEU A 1 141 ? -16.718 -29.810 -18.244 1.00 39.19 141 LEU A C 1
ATOM 1098 O O . LEU A 1 141 ? -16.876 -28.601 -18.097 1.00 39.19 141 LEU A O 1
ATOM 1102 N N . SER A 1 142 ? -16.881 -30.378 -19.442 1.00 45.56 142 SER A N 1
ATOM 1103 C CA . SER A 1 142 ? -17.346 -29.658 -20.630 1.00 45.56 142 SER A CA 1
ATOM 1104 C C . SER A 1 142 ? -18.607 -30.340 -21.139 1.00 45.56 142 SER A C 1
ATOM 1106 O O . SER A 1 142 ? -18.502 -31.404 -21.731 1.00 45.56 142 SER A O 1
ATOM 1108 N N . GLU A 1 143 ? -19.751 -29.738 -20.802 1.00 42.19 143 GLU A N 1
ATOM 1109 C CA . GLU A 1 143 ? -21.145 -29.930 -21.260 1.00 42.19 143 GLU A CA 1
ATOM 1110 C C . GLU A 1 143 ? -22.011 -29.629 -20.018 1.00 42.19 143 GLU A C 1
ATOM 1112 O O . GLU A 1 143 ? -21.899 -30.310 -19.009 1.00 42.19 143 GLU A O 1
ATOM 1117 N N . THR A 1 144 ? -22.843 -28.596 -19.910 1.00 37.88 144 THR A N 1
ATOM 1118 C CA . THR A 1 144 ? -23.654 -27.880 -20.893 1.00 37.88 144 THR A CA 1
ATOM 1119 C C . THR A 1 144 ? -24.176 -26.612 -20.203 1.00 37.88 144 THR A C 1
ATOM 1121 O O . THR A 1 144 ? -24.858 -26.740 -19.190 1.00 37.88 144 THR A O 1
ATOM 1124 N N . ILE A 1 145 ? -23.920 -25.407 -20.729 1.00 41.28 145 ILE A N 1
ATOM 1125 C CA . ILE A 1 145 ? -24.909 -24.316 -20.655 1.00 41.28 145 ILE A CA 1
ATOM 1126 C C . ILE A 1 145 ? -25.005 -23.693 -22.042 1.00 41.28 145 ILE A C 1
ATOM 1128 O O . ILE A 1 145 ? -24.123 -22.998 -22.538 1.00 41.28 145 ILE A O 1
ATOM 1132 N N . GLU A 1 146 ? -26.113 -24.056 -22.654 1.00 36.34 146 GLU A N 1
ATOM 1133 C CA . GLU A 1 146 ? -26.632 -23.698 -23.952 1.00 36.34 146 GLU A CA 1
ATOM 1134 C C . GLU A 1 146 ? -27.154 -22.247 -23.927 1.00 36.34 146 GLU A C 1
ATOM 1136 O O . GLU A 1 146 ? -27.872 -21.849 -23.012 1.00 36.34 146 GLU A O 1
ATOM 1141 N N . ASN A 1 147 ? -26.749 -21.458 -24.925 1.00 47.72 147 ASN A N 1
ATOM 1142 C CA . ASN A 1 147 ? -27.366 -20.222 -25.426 1.00 47.72 147 ASN A CA 1
ATOM 1143 C C . ASN A 1 147 ? -28.220 -19.367 -24.465 1.00 47.72 147 ASN A C 1
ATOM 1145 O O . ASN A 1 147 ? -29.448 -19.426 -24.488 1.00 47.72 147 ASN A O 1
ATOM 1149 N N . GLN A 1 148 ? -27.581 -18.400 -23.803 1.00 47.09 148 GLN A N 1
ATOM 1150 C CA . GLN A 1 148 ? -28.147 -17.055 -23.661 1.00 47.09 148 GLN A CA 1
ATOM 1151 C C . GLN A 1 148 ? -27.022 -16.044 -23.890 1.00 47.09 148 GLN A C 1
ATOM 1153 O O . GLN A 1 148 ? -26.144 -15.896 -23.044 1.00 47.09 148 GLN A O 1
ATOM 1158 N N . GLN A 1 149 ? -27.041 -15.335 -25.025 1.00 54.62 149 GLN A N 1
ATOM 1159 C CA . GLN A 1 149 ? -26.329 -14.060 -25.170 1.00 54.62 149 GLN A CA 1
ATOM 1160 C C . GLN A 1 149 ? -27.012 -13.042 -24.251 1.00 54.62 149 GLN A C 1
ATOM 1162 O O . GLN A 1 149 ? -27.755 -12.173 -24.697 1.00 54.62 149 GLN A O 1
ATOM 1167 N N . LYS A 1 150 ? -26.840 -13.227 -22.945 1.00 57.56 150 LYS A N 1
ATOM 1168 C CA . LYS A 1 150 ? -27.301 -12.297 -21.932 1.00 57.56 150 LYS A CA 1
ATOM 1169 C C . LYS A 1 150 ? -26.364 -11.101 -22.015 1.00 57.56 150 LYS A C 1
ATOM 1171 O O . LYS A 1 150 ? -25.147 -11.290 -21.952 1.00 57.56 150 LYS A O 1
ATOM 1176 N N . SER A 1 151 ? -26.895 -9.903 -22.251 1.00 68.44 151 SER A N 1
ATOM 1177 C CA . SER A 1 151 ? -26.030 -8.726 -22.361 1.00 68.44 151 SER A CA 1
ATOM 1178 C C . SER A 1 151 ? -25.266 -8.542 -21.049 1.00 68.44 151 SER A C 1
ATOM 1180 O O . SER A 1 151 ? -25.752 -8.906 -19.979 1.00 68.44 151 SER A O 1
ATOM 1182 N N . GLU A 1 152 ? -24.058 -7.988 -21.093 1.00 65.06 152 GLU A N 1
ATOM 1183 C CA . GLU A 1 152 ? -23.224 -7.827 -19.889 1.00 65.06 152 GLU A CA 1
ATOM 1184 C C . GLU A 1 152 ? -23.961 -7.065 -18.771 1.00 65.06 152 GLU A C 1
ATOM 1186 O O . GLU A 1 152 ? -23.872 -7.420 -17.594 1.00 65.06 152 GLU A O 1
ATOM 1191 N N . SER A 1 153 ? -24.813 -6.105 -19.149 1.00 67.62 153 SER A N 1
ATOM 1192 C CA . SER A 1 153 ? -25.732 -5.404 -18.245 1.00 67.62 153 SER A CA 1
ATOM 1193 C C . SER A 1 153 ? -26.714 -6.332 -17.520 1.00 67.62 153 SER A C 1
ATOM 1195 O O . SER A 1 153 ? -26.972 -6.153 -16.332 1.00 67.62 153 SER A O 1
ATOM 1197 N N . GLU A 1 154 ? -27.241 -7.348 -18.198 1.00 73.00 154 GLU A N 1
ATOM 1198 C CA . GLU A 1 154 ? -28.186 -8.314 -17.642 1.00 73.00 154 GLU A CA 1
ATOM 1199 C C . GLU A 1 154 ? -27.496 -9.322 -16.705 1.00 73.00 154 GLU A C 1
ATOM 1201 O O . GLU A 1 154 ? -28.129 -9.842 -15.775 1.00 73.00 154 GLU A O 1
ATOM 1206 N N . ILE A 1 155 ? -26.204 -9.597 -16.918 1.00 79.81 155 ILE A N 1
ATOM 1207 C CA . ILE A 1 155 ? -25.383 -10.402 -16.001 1.00 79.81 155 ILE A CA 1
ATOM 1208 C C . ILE A 1 155 ? -25.176 -9.630 -14.695 1.00 79.81 155 ILE A C 1
ATOM 1210 O O . ILE A 1 155 ? -25.484 -10.160 -13.622 1.00 79.81 155 ILE A O 1
ATOM 1214 N N . ILE A 1 156 ? -24.749 -8.368 -14.781 1.00 77.88 156 ILE A N 1
ATOM 1215 C CA . ILE A 1 156 ? -24.546 -7.501 -13.610 1.00 77.88 156 ILE A CA 1
ATOM 1216 C C . ILE A 1 156 ? -25.862 -7.306 -12.852 1.00 77.88 156 ILE A C 1
ATOM 1218 O O . ILE A 1 156 ? -25.908 -7.492 -11.635 1.00 77.88 156 ILE A O 1
ATOM 1222 N N . ASP A 1 157 ? -26.962 -7.050 -13.559 1.00 77.50 157 ASP A N 1
ATOM 1223 C CA . ASP A 1 157 ? -28.290 -6.952 -12.952 1.00 77.50 157 ASP A CA 1
ATOM 1224 C C . ASP A 1 157 ? -28.692 -8.232 -12.216 1.00 77.50 157 ASP A C 1
ATOM 1226 O O . ASP A 1 157 ? -29.284 -8.172 -11.135 1.00 77.50 157 ASP A O 1
ATOM 1230 N N . SER A 1 158 ? -28.384 -9.401 -12.785 1.00 81.75 158 SER A N 1
ATOM 1231 C CA . SER A 1 158 ? -28.691 -10.679 -12.142 1.00 81.75 158 SER A CA 1
ATOM 1232 C C . SER A 1 158 ? -27.851 -10.920 -10.890 1.00 81.75 158 SER A C 1
ATOM 1234 O O . SER A 1 158 ? -28.374 -11.419 -9.894 1.00 81.75 158 SER A O 1
ATOM 1236 N N . PHE A 1 159 ? -26.589 -10.490 -10.900 1.00 84.12 159 PHE A N 1
ATOM 1237 C CA . PHE A 1 159 ? -25.714 -10.552 -9.736 1.00 84.12 159 PHE A CA 1
ATOM 1238 C C . PHE A 1 159 ? -26.198 -9.619 -8.619 1.00 84.12 159 PHE A C 1
ATOM 1240 O O . PHE A 1 159 ? -26.365 -10.060 -7.480 1.00 84.12 159 PHE A O 1
ATOM 1247 N N . LEU A 1 160 ? -26.514 -8.362 -8.945 1.00 80.25 160 LEU A N 1
ATOM 1248 C CA . LEU A 1 160 ? -27.012 -7.377 -7.978 1.00 80.25 160 LEU A CA 1
ATOM 1249 C C . LEU A 1 160 ? -28.361 -7.783 -7.367 1.00 80.25 160 LEU A C 1
ATOM 1251 O O . LEU A 1 160 ? -28.646 -7.468 -6.211 1.00 80.25 160 LEU A O 1
ATOM 1255 N N . LYS A 1 161 ? -29.193 -8.505 -8.127 1.00 79.25 161 LYS A N 1
ATOM 1256 C CA . LYS A 1 161 ? -30.479 -9.038 -7.654 1.00 79.25 161 LYS A CA 1
ATOM 1257 C C . LYS A 1 161 ? -30.356 -10.395 -6.955 1.00 79.25 161 LYS A C 1
ATOM 1259 O O . LYS A 1 161 ? -31.356 -10.843 -6.388 1.00 79.25 161 LYS A O 1
ATOM 1264 N N . SER A 1 162 ? -29.180 -11.026 -6.974 1.00 84.56 162 SER A N 1
ATOM 1265 C CA . SER A 1 162 ? -28.967 -12.348 -6.382 1.00 84.56 162 SER A CA 1
ATOM 1266 C C . SER A 1 162 ? -29.143 -12.331 -4.863 1.00 84.56 162 SER A C 1
ATOM 1268 O O . SER A 1 162 ? -28.768 -11.376 -4.176 1.00 84.56 162 SER A O 1
ATOM 1270 N N . ASP A 1 163 ? -29.688 -13.419 -4.323 1.00 79.44 163 ASP A N 1
ATOM 1271 C CA . ASP A 1 163 ? -29.887 -13.555 -2.878 1.00 79.44 163 ASP A CA 1
ATOM 1272 C C . ASP A 1 163 ? -28.553 -13.628 -2.130 1.00 79.44 163 ASP A C 1
ATOM 1274 O O . ASP A 1 163 ? -28.440 -13.112 -1.024 1.00 79.44 163 ASP A O 1
ATOM 1278 N N . SER A 1 164 ? -27.507 -14.168 -2.761 1.00 80.56 164 SER A N 1
ATOM 1279 C CA . SER A 1 164 ? -26.145 -14.165 -2.219 1.00 80.56 164 SER A CA 1
ATOM 1280 C C . SER A 1 164 ? -25.647 -12.745 -1.945 1.00 80.56 164 SER A C 1
ATOM 1282 O O . SER A 1 164 ? -25.163 -12.464 -0.849 1.00 80.56 164 SER A O 1
ATOM 1284 N N . PHE A 1 165 ? -25.815 -11.830 -2.905 1.00 81.94 165 PHE A N 1
ATOM 1285 C CA . PHE A 1 165 ? -25.408 -10.436 -2.736 1.00 81.94 165 PHE A CA 1
ATOM 1286 C C . PHE A 1 165 ? -26.264 -9.717 -1.683 1.00 81.94 165 PHE A C 1
ATOM 1288 O O . PHE A 1 165 ? -25.725 -9.048 -0.797 1.00 81.94 165 PHE A O 1
ATOM 1295 N N . LYS A 1 166 ? -27.589 -9.915 -1.714 1.00 77.75 166 LYS A N 1
ATOM 1296 C CA . LYS A 1 166 ? -28.504 -9.357 -0.704 1.00 77.75 166 LYS A CA 1
ATOM 1297 C C . LYS A 1 166 ? -28.176 -9.841 0.708 1.00 77.75 166 LYS A C 1
ATOM 1299 O O . LYS A 1 166 ? -28.181 -9.036 1.630 1.00 77.75 166 LYS A O 1
ATOM 1304 N N . ASN A 1 167 ? -27.835 -11.116 0.884 1.00 78.69 167 ASN A N 1
ATOM 1305 C CA . ASN A 1 167 ? -27.502 -11.689 2.190 1.00 78.69 167 ASN A CA 1
ATOM 1306 C C . ASN A 1 167 ? -26.207 -11.110 2.768 1.00 78.69 167 ASN A C 1
ATOM 1308 O O . ASN A 1 167 ? -26.146 -10.814 3.964 1.00 78.69 167 ASN A O 1
ATOM 1312 N N . ILE A 1 168 ? -25.184 -10.908 1.930 1.00 78.38 168 ILE A N 1
ATOM 1313 C CA . ILE A 1 168 ? -23.945 -10.225 2.337 1.00 78.38 168 ILE A CA 1
ATOM 1314 C C . ILE A 1 168 ? -24.275 -8.805 2.807 1.00 78.38 168 ILE A C 1
ATOM 1316 O O . ILE A 1 168 ? -23.810 -8.360 3.861 1.00 78.38 168 ILE A O 1
ATOM 1320 N N . LEU A 1 169 ? -25.126 -8.113 2.050 1.00 75.19 169 LEU A N 1
ATOM 1321 C CA . LEU A 1 169 ? -25.534 -6.753 2.353 1.00 75.19 169 LEU A CA 1
ATOM 1322 C C . LEU A 1 169 ? -26.322 -6.658 3.664 1.00 75.19 169 LEU A C 1
ATOM 1324 O O . LEU A 1 169 ? -26.011 -5.827 4.519 1.00 75.19 169 LEU A O 1
ATOM 1328 N N . ASP A 1 170 ? -27.284 -7.554 3.857 1.00 72.56 170 ASP A N 1
ATOM 1329 C CA . ASP A 1 170 ? -28.100 -7.637 5.063 1.00 72.56 170 ASP A CA 1
ATOM 1330 C C . ASP A 1 170 ? -27.255 -7.974 6.294 1.00 72.56 170 ASP A C 1
ATOM 1332 O O . ASP A 1 170 ? -27.397 -7.331 7.333 1.00 72.56 170 ASP A O 1
ATOM 1336 N N . THR A 1 171 ? -26.320 -8.918 6.188 1.00 75.88 171 THR A N 1
ATOM 1337 C CA . THR A 1 171 ? -25.478 -9.324 7.326 1.00 75.88 171 THR A CA 1
ATOM 1338 C C . THR A 1 171 ? -24.650 -8.153 7.864 1.00 75.88 171 THR A C 1
ATOM 1340 O O . THR A 1 171 ? -24.534 -7.975 9.077 1.00 75.88 171 THR A O 1
ATOM 1343 N N . HIS A 1 172 ? -24.114 -7.306 6.980 1.00 64.50 172 HIS A N 1
ATOM 1344 C CA . HIS A 1 172 ? -23.230 -6.208 7.379 1.00 64.50 172 HIS A CA 1
ATOM 1345 C C . HIS A 1 172 ? -23.938 -4.868 7.623 1.00 64.50 172 HIS A C 1
ATOM 1347 O O . HIS A 1 172 ? -23.433 -4.051 8.404 1.00 64.50 172 HIS A O 1
ATOM 1353 N N . LEU A 1 173 ? -25.089 -4.614 6.990 1.00 69.12 173 LEU A N 1
ATOM 1354 C CA . LEU A 1 173 ? -25.784 -3.324 7.096 1.00 69.12 173 LEU A CA 1
ATOM 1355 C C . LEU A 1 173 ? -26.981 -3.323 8.047 1.00 69.12 173 LEU A C 1
ATOM 1357 O O . LEU A 1 173 ? -27.272 -2.278 8.638 1.00 69.12 173 LEU A O 1
ATOM 1361 N N . LYS A 1 174 ? -27.638 -4.469 8.256 1.00 62.72 174 LYS A N 1
ATOM 1362 C CA . LYS A 1 174 ? -28.814 -4.583 9.138 1.00 62.72 174 LYS A CA 1
ATOM 1363 C C . LYS A 1 174 ? -28.435 -4.395 10.608 1.00 62.72 174 LYS A C 1
ATOM 1365 O O . LYS A 1 174 ? -29.175 -3.762 11.350 1.00 62.72 174 LYS A O 1
ATOM 1370 N N . ALA A 1 175 ? -27.215 -4.788 10.984 1.00 62.72 175 ALA A N 1
ATOM 1371 C CA . ALA A 1 175 ? -26.617 -4.487 12.289 1.00 62.72 175 ALA A CA 1
ATOM 1372 C C . ALA A 1 175 ? -26.394 -2.979 12.548 1.00 62.72 175 ALA A C 1
ATOM 1374 O O . ALA A 1 175 ? -26.103 -2.585 13.674 1.00 62.72 175 ALA A O 1
ATOM 1375 N N . LYS A 1 176 ? -26.495 -2.131 11.513 1.00 66.75 176 LYS A N 1
ATOM 1376 C CA . LYS A 1 176 ? -26.234 -0.684 11.582 1.00 66.75 176 LYS A CA 1
ATOM 1377 C C . LYS A 1 176 ? -27.430 0.177 11.149 1.00 66.75 176 LYS A C 1
ATOM 1379 O O . LYS A 1 176 ? -27.241 1.378 10.989 1.00 66.75 176 LYS A O 1
ATOM 1384 N N . GLU A 1 177 ? -28.610 -0.413 10.919 1.00 75.62 177 GLU A N 1
ATOM 1385 C CA . GLU A 1 177 ? -29.811 0.267 10.381 1.00 75.62 177 GLU A CA 1
ATOM 1386 C C . GLU A 1 177 ? -29.550 1.086 9.098 1.00 75.62 177 GLU A C 1
ATOM 1388 O O . GLU A 1 177 ? -30.192 2.103 8.826 1.00 75.62 177 GLU A O 1
ATOM 1393 N N . LYS A 1 178 ? -28.581 0.663 8.279 1.00 77.06 178 LYS A N 1
ATOM 1394 C CA . LYS A 1 178 ? -28.229 1.346 7.026 1.00 77.06 178 LYS A CA 1
ATOM 1395 C C . LYS A 1 178 ? -28.781 0.576 5.832 1.00 77.06 178 LYS A C 1
ATOM 1397 O O . LYS A 1 178 ? -28.888 -0.642 5.861 1.00 77.06 178 LYS A O 1
ATOM 1402 N N . SER A 1 179 ? -29.110 1.299 4.764 1.00 77.94 179 SER A N 1
ATOM 1403 C CA . SER A 1 179 ? -29.510 0.725 3.474 1.00 77.94 179 SER A CA 1
ATOM 1404 C C . SER A 1 179 ? -28.601 1.250 2.369 1.00 77.94 179 SER A C 1
ATOM 1406 O O . SER A 1 179 ? -28.167 2.407 2.406 1.00 77.94 179 SER A O 1
ATOM 1408 N N . VAL A 1 180 ? -28.295 0.400 1.388 1.00 78.00 180 VAL A N 1
ATOM 1409 C CA . VAL A 1 180 ? -27.580 0.834 0.184 1.00 78.00 180 VAL A CA 1
ATOM 1410 C C . VAL A 1 180 ? -28.538 1.613 -0.691 1.00 78.00 180 VAL A C 1
ATOM 1412 O O . VAL A 1 180 ? -29.586 1.106 -1.072 1.00 78.00 180 VAL A O 1
ATOM 1415 N N . LYS A 1 181 ? -28.159 2.847 -1.018 1.00 82.62 181 LYS A N 1
ATOM 1416 C CA . LYS A 1 181 ? -28.898 3.684 -1.970 1.00 82.62 181 LYS A CA 1
ATOM 1417 C C . LYS A 1 181 ? -28.367 3.549 -3.394 1.00 82.62 181 LYS A C 1
ATOM 1419 O O . LYS A 1 181 ? -29.121 3.705 -4.346 1.00 82.62 181 LYS A O 1
ATOM 1424 N N . LYS A 1 182 ? -27.064 3.300 -3.536 1.00 84.25 182 LYS A N 1
ATOM 1425 C CA . LYS A 1 182 ? -26.350 3.390 -4.808 1.00 84.25 182 LYS A CA 1
ATOM 1426 C C . LYS A 1 182 ? -25.159 2.438 -4.832 1.00 84.25 182 LYS A C 1
ATOM 1428 O O . LYS A 1 182 ? -24.441 2.344 -3.837 1.00 84.25 182 LYS A O 1
ATOM 1433 N N . ILE A 1 183 ? -24.959 1.782 -5.969 1.00 86.62 183 ILE A N 1
ATOM 1434 C CA . ILE A 1 183 ? -23.791 0.961 -6.297 1.00 86.62 183 ILE A CA 1
ATOM 1435 C C . ILE A 1 183 ? -23.174 1.519 -7.578 1.00 86.62 183 ILE A C 1
ATOM 1437 O O . ILE A 1 183 ? -23.896 1.861 -8.513 1.00 86.62 183 ILE A O 1
ATOM 1441 N N . ILE A 1 184 ? -21.848 1.632 -7.602 1.00 87.75 184 ILE A N 1
ATOM 1442 C CA . ILE A 1 184 ? -21.082 2.042 -8.780 1.00 87.75 184 ILE A CA 1
ATOM 1443 C C . ILE A 1 184 ? -20.195 0.866 -9.176 1.00 87.75 184 ILE A C 1
ATOM 1445 O O . ILE A 1 184 ? -19.452 0.352 -8.339 1.00 87.75 184 ILE A O 1
ATOM 1449 N N . VAL A 1 185 ? -20.292 0.452 -10.433 1.00 87.25 185 VAL A N 1
ATOM 1450 C CA . VAL A 1 185 ? -19.417 -0.546 -11.053 1.00 87.25 185 VAL A CA 1
ATOM 1451 C C . VAL A 1 185 ? -18.422 0.209 -11.925 1.00 87.25 185 VAL A C 1
ATOM 1453 O O . VAL A 1 185 ? -18.844 1.028 -12.735 1.00 87.25 185 VAL A O 1
ATOM 1456 N N . LEU A 1 186 ? -17.127 -0.024 -11.720 1.00 88.00 186 LEU A N 1
ATOM 1457 C CA . LEU A 1 186 ? -16.037 0.574 -12.495 1.00 88.00 186 LEU A CA 1
ATOM 1458 C C . LEU A 1 186 ? -15.498 -0.477 -13.467 1.00 88.00 186 LEU A C 1
ATOM 1460 O O . LEU A 1 186 ? -15.243 -1.607 -13.044 1.00 88.00 186 LEU A O 1
ATOM 1464 N N . TYR A 1 187 ? -15.335 -0.101 -14.731 1.00 85.88 187 TYR A N 1
ATOM 1465 C CA . TYR A 1 187 ? -14.785 -0.951 -15.785 1.00 85.88 187 TYR A CA 1
ATOM 1466 C C . TYR A 1 187 ? -13.294 -0.649 -16.006 1.00 85.88 187 TYR A C 1
ATOM 1468 O O . TYR A 1 187 ? -12.753 0.334 -15.493 1.00 85.88 187 TYR A O 1
ATOM 1476 N N . ASP A 1 188 ? -12.611 -1.536 -16.725 1.00 84.94 188 ASP A N 1
ATOM 1477 C CA . ASP A 1 188 ? -11.179 -1.437 -17.035 1.00 84.94 188 ASP A CA 1
ATOM 1478 C C . ASP A 1 188 ? -10.849 -0.307 -18.020 1.00 84.94 188 ASP A C 1
ATOM 1480 O O . ASP A 1 188 ? -9.764 0.267 -17.957 1.00 84.94 188 ASP A O 1
ATOM 1484 N N . ASP A 1 189 ? -11.807 0.059 -18.868 1.00 89.12 189 ASP A N 1
ATOM 1485 C CA . ASP A 1 189 ? -11.763 1.208 -19.776 1.00 89.12 189 ASP A CA 1
ATOM 1486 C C . ASP A 1 189 ? -12.009 2.564 -19.079 1.00 89.12 189 ASP A C 1
ATOM 1488 O O . ASP A 1 189 ? -12.261 3.573 -19.737 1.00 89.12 189 ASP A O 1
ATOM 1492 N N . GLU A 1 190 ? -11.941 2.588 -17.745 1.00 86.88 190 GLU A N 1
ATOM 1493 C CA . GLU A 1 190 ? -12.207 3.744 -16.880 1.00 86.88 190 GLU A CA 1
ATOM 1494 C C . GLU A 1 190 ? -13.659 4.257 -16.925 1.00 86.88 190 GLU A C 1
ATOM 1496 O O . GLU A 1 190 ? -13.981 5.286 -16.315 1.00 86.88 190 GLU A O 1
ATOM 1501 N N . THR A 1 191 ? -14.572 3.542 -17.588 1.00 90.69 191 THR A N 1
ATOM 1502 C CA . THR A 1 191 ? -15.999 3.870 -17.548 1.00 90.69 191 THR A CA 1
ATOM 1503 C C . THR A 1 191 ? -16.656 3.348 -16.271 1.00 90.69 191 THR A C 1
ATOM 1505 O O . THR A 1 191 ? -16.082 2.581 -15.490 1.00 90.69 191 THR A O 1
ATOM 1508 N N . TYR A 1 192 ? -17.888 3.791 -16.012 1.00 89.88 192 TYR A N 1
ATOM 1509 C CA . TYR A 1 192 ? -18.645 3.336 -14.853 1.00 89.88 192 TYR A CA 1
ATOM 1510 C C . TYR A 1 192 ? -20.136 3.189 -15.143 1.00 89.88 192 TYR A C 1
ATOM 1512 O O . TYR A 1 192 ? -20.708 3.922 -15.950 1.00 89.88 192 TYR A O 1
ATOM 1520 N N . ALA A 1 193 ? -20.777 2.265 -14.426 1.00 83.88 193 ALA A N 1
ATOM 1521 C CA . ALA A 1 193 ? -22.225 2.106 -14.388 1.00 83.88 193 ALA A CA 1
ATOM 1522 C C . ALA A 1 193 ? -22.757 2.379 -12.980 1.00 83.88 193 ALA A C 1
ATOM 1524 O O . ALA A 1 193 ? -22.194 1.944 -11.974 1.00 83.88 193 ALA A O 1
ATOM 1525 N N . GLU A 1 194 ? -23.867 3.105 -12.916 1.00 86.44 194 GLU A N 1
ATOM 1526 C CA . GLU A 1 194 ? -24.528 3.463 -11.672 1.00 86.44 194 GLU A CA 1
ATOM 1527 C C . GLU A 1 194 ? -25.852 2.718 -11.523 1.00 86.44 194 GLU A C 1
ATOM 1529 O O . GLU A 1 194 ? -26.734 2.806 -12.375 1.00 86.44 194 GLU A O 1
ATOM 1534 N N . TYR A 1 195 ? -26.016 2.063 -10.378 1.00 82.50 195 TYR A N 1
ATOM 1535 C CA . TYR A 1 195 ? -27.227 1.347 -10.011 1.00 82.50 195 TYR A CA 1
ATOM 1536 C C . TYR A 1 195 ? -27.818 1.972 -8.755 1.00 82.50 195 TYR A C 1
ATOM 1538 O O . TYR A 1 195 ? -27.270 1.861 -7.655 1.00 82.50 195 TYR A O 1
ATOM 1546 N N . SER A 1 196 ? -28.958 2.637 -8.918 1.00 81.94 196 SER A N 1
ATOM 1547 C CA . SER A 1 196 ? -29.756 3.105 -7.788 1.00 81.94 196 SER A CA 1
ATOM 1548 C C . SER A 1 196 ? -30.599 1.950 -7.264 1.00 81.94 196 SER A C 1
ATOM 1550 O O . SER A 1 196 ? -31.486 1.451 -7.959 1.00 81.94 196 SER A O 1
ATOM 1552 N N . LEU A 1 197 ? -30.343 1.531 -6.024 1.00 72.31 197 LEU A N 1
ATOM 1553 C CA . LEU A 1 197 ? -31.219 0.592 -5.336 1.00 72.31 197 LEU A CA 1
ATOM 1554 C C . LEU A 1 197 ? -32.359 1.407 -4.741 1.00 72.31 197 LEU A C 1
ATOM 1556 O O . LEU A 1 197 ? -32.320 1.844 -3.589 1.00 72.31 197 LEU A O 1
ATOM 1560 N N . ASN A 1 198 ? -33.378 1.645 -5.564 1.00 60.84 198 ASN A N 1
ATOM 1561 C CA . ASN A 1 198 ? -34.669 2.053 -5.040 1.00 60.84 198 ASN A CA 1
ATOM 1562 C C . ASN A 1 198 ? -35.118 0.940 -4.099 1.00 60.84 198 ASN A C 1
ATOM 1564 O O . ASN A 1 198 ? -35.183 -0.214 -4.511 1.00 60.84 198 ASN A O 1
ATOM 1568 N N . LYS A 1 199 ? -35.310 1.314 -2.832 1.00 51.03 199 LYS A N 1
ATOM 1569 C CA . LYS A 1 199 ? -35.686 0.462 -1.702 1.00 51.03 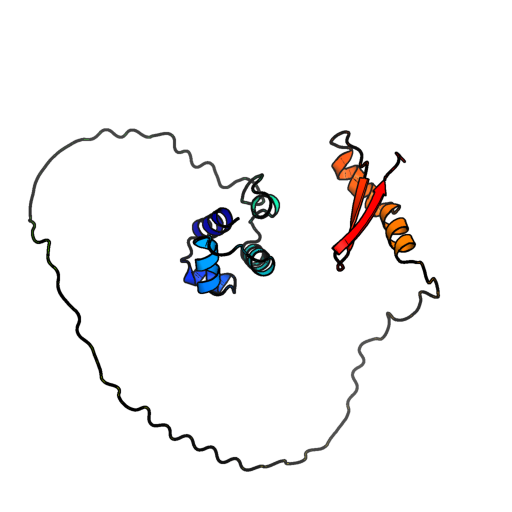199 LYS A CA 1
ATOM 1570 C C . LYS A 1 199 ? -36.525 -0.737 -2.181 1.00 51.03 199 LYS A C 1
ATOM 1572 O O . LYS A 1 199 ? -37.660 -0.535 -2.608 1.00 51.03 199 LYS A O 1
ATOM 1577 N N . LEU A 1 200 ? -35.907 -1.925 -2.181 1.00 43.69 200 LEU A N 1
ATOM 1578 C CA . LEU A 1 200 ? -36.594 -3.210 -2.347 1.00 43.69 200 LEU A CA 1
ATOM 1579 C C . LEU A 1 200 ? -37.706 -3.343 -1.301 1.00 43.69 200 LEU A C 1
ATOM 1581 O O . LEU A 1 200 ? -37.499 -2.849 -0.164 1.00 43.69 200 LEU A O 1
#

Foldseek 3Di:
DLVLVVVLCVVVVDDLVVLCVLLVHPSVVNVCSNVVVDPDDPSSLVSSCVSPVQADPCCSPVVDDDRGDPPDPDPPDDDDDDDDDDDDDDD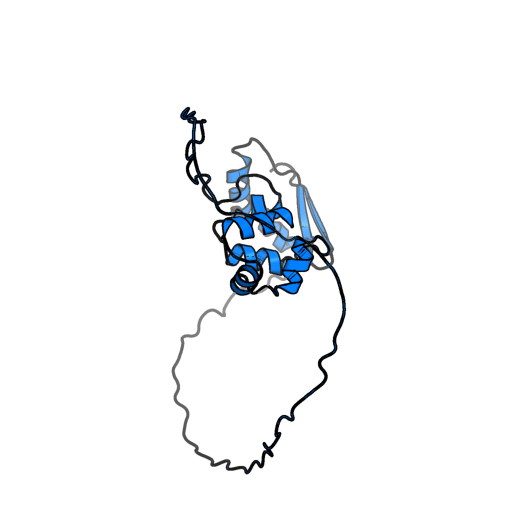DDDDDDDDDDDDDDDDDDDDDDPDPDDDDDDDDDDDDDDDDDDDDDDDDDDDDDDDDPQDPVNVVVCVCVDPVNVVVQCVPCVVPVDDDQKDWDADPVRDIDIDGPPDD

Radius of gyration: 32.58 Å; chains: 1; bounding box: 81×63×77 Å

Sequence (200 aa):
MKDRIKKIQEYSGLSLGVFASRTGIKAASLSHILNGRNNPSLDVVMKIHETFPEISWEWMLYGTGTMLNGGNVDNVDNKPVESNIAPSPNQTNRTIFDNDSVKEEEFEDEPELDDDTDDVGDDNIVDIDVPKTVERAPSNLSETIENQQKSESEIIDSFLKSDSFKNILDTHLKAKEKSVKKIIVLYDDETYAEYSLNKL